Protein AF-A0A8E0VKS4-F1 (afdb_monomer_lite)

Structure (mmCIF, N/CA/C/O backbone):
data_AF-A0A8E0VKS4-F1
#
_entry.id   AF-A0A8E0VKS4-F1
#
loop_
_atom_site.group_PDB
_atom_site.id
_atom_site.type_symbol
_atom_site.label_atom_id
_atom_site.label_alt_id
_atom_site.label_comp_id
_atom_site.label_asym_id
_atom_site.label_entity_id
_atom_site.label_seq_id
_atom_site.pdbx_PDB_ins_code
_atom_site.Cartn_x
_atom_site.Cartn_y
_atom_site.Cartn_z
_atom_site.occupancy
_atom_site.B_iso_or_equiv
_atom_site.auth_seq_id
_atom_site.auth_comp_id
_atom_site.auth_asym_id
_atom_site.auth_atom_id
_atom_site.pdbx_PDB_model_num
ATOM 1 N N . MET A 1 1 ? -72.617 -24.490 123.969 1.00 53.78 1 MET A N 1
ATOM 2 C CA . MET A 1 1 ? -72.811 -25.249 122.711 1.00 53.78 1 MET A CA 1
ATOM 3 C C . MET A 1 1 ? -72.927 -24.354 121.471 1.00 53.78 1 MET A C 1
ATOM 5 O O . MET A 1 1 ? -72.188 -24.588 120.530 1.00 53.78 1 MET A O 1
ATOM 9 N N . ARG A 1 2 ? -73.746 -23.284 121.463 1.00 52.56 2 ARG A N 1
ATOM 10 C CA . ARG A 1 2 ? -73.846 -22.351 120.309 1.00 52.56 2 ARG A CA 1
ATOM 11 C C . ARG A 1 2 ? -72.562 -21.565 119.972 1.00 52.56 2 ARG A C 1
ATOM 13 O O . ARG A 1 2 ? -72.344 -21.257 118.811 1.00 52.56 2 ARG A O 1
ATOM 20 N N . ILE A 1 3 ? -71.705 -21.282 120.957 1.00 55.88 3 ILE A N 1
ATOM 21 C CA . ILE A 1 3 ? -70.428 -20.564 120.753 1.00 55.88 3 ILE A CA 1
ATOM 22 C C . ILE A 1 3 ? -69.360 -21.465 120.095 1.00 55.88 3 ILE A C 1
ATOM 24 O O . ILE A 1 3 ? -68.564 -20.978 119.305 1.00 55.88 3 ILE A O 1
ATOM 28 N N . ALA A 1 4 ? -69.383 -22.781 120.352 1.00 56.66 4 ALA A N 1
ATOM 29 C CA . ALA A 1 4 ? -68.430 -23.744 119.783 1.00 56.66 4 ALA A CA 1
ATOM 30 C C . ALA A 1 4 ? -68.729 -24.058 118.304 1.00 56.66 4 ALA A C 1
ATOM 32 O O . ALA A 1 4 ? -67.834 -23.984 117.473 1.00 56.66 4 ALA A O 1
ATOM 33 N N . LEU A 1 5 ? -70.011 -24.246 117.961 1.00 57.53 5 LEU A N 1
ATOM 34 C CA . LEU A 1 5 ? -70.472 -24.421 116.572 1.00 57.53 5 LEU A CA 1
ATOM 35 C C . LEU A 1 5 ? -70.154 -23.208 115.677 1.00 57.53 5 LEU A C 1
ATOM 37 O O . LEU A 1 5 ? -69.919 -23.354 114.483 1.00 57.53 5 LEU A O 1
ATOM 41 N N . SER A 1 6 ? -70.125 -22.003 116.258 1.00 66.38 6 SER A N 1
ATOM 42 C CA . SER A 1 6 ? -69.700 -20.781 115.566 1.00 66.38 6 SER A CA 1
ATOM 43 C C . SER A 1 6 ? -68.178 -20.681 115.397 1.00 66.38 6 SER A C 1
ATOM 45 O O . SER A 1 6 ? -67.739 -19.895 114.562 1.00 66.38 6 SER A O 1
ATOM 47 N N . SER A 1 7 ? -67.384 -21.416 116.183 1.00 70.88 7 SER A N 1
ATOM 48 C CA . SER A 1 7 ? -65.917 -21.454 116.081 1.00 70.88 7 SER A CA 1
ATOM 49 C C . SER A 1 7 ? -65.478 -22.420 114.986 1.00 70.88 7 SER A C 1
ATOM 51 O O . SER A 1 7 ? -64.743 -22.021 114.091 1.00 70.88 7 SER A O 1
ATOM 53 N N . GLU A 1 8 ? -66.019 -23.642 114.984 1.00 76.94 8 GLU A N 1
ATOM 54 C CA . GLU A 1 8 ? -65.711 -24.671 113.976 1.00 76.94 8 GLU A CA 1
ATOM 55 C C . GLU A 1 8 ? -66.138 -24.247 112.566 1.00 76.94 8 GLU A C 1
ATOM 57 O O . GLU A 1 8 ? -65.387 -24.407 111.608 1.00 76.94 8 GLU A O 1
ATOM 62 N N . ALA A 1 9 ? -67.313 -23.624 112.421 1.00 80.19 9 ALA A N 1
ATOM 63 C CA . ALA A 1 9 ? -67.746 -23.074 111.136 1.00 80.19 9 ALA A CA 1
ATOM 64 C C . ALA A 1 9 ? -66.839 -21.931 110.643 1.00 80.19 9 ALA A C 1
ATOM 66 O O . ALA A 1 9 ? -66.714 -21.724 109.438 1.00 80.19 9 ALA A O 1
ATOM 67 N N . ARG A 1 10 ? -66.208 -21.190 111.562 1.00 82.81 10 ARG A N 1
ATOM 68 C CA . ARG A 1 10 ? -65.281 -20.097 111.245 1.00 82.81 10 ARG A CA 1
ATOM 69 C C . ARG A 1 10 ? -63.904 -20.631 110.849 1.00 82.81 10 ARG A C 1
ATOM 71 O O . ARG A 1 10 ? -63.341 -20.151 109.877 1.00 82.81 10 ARG A O 1
ATOM 78 N N . GLU A 1 11 ? -63.418 -21.661 111.536 1.00 83.50 11 GLU A N 1
ATOM 79 C CA . GLU A 1 11 ? -62.170 -22.366 111.213 1.00 83.50 11 GLU A CA 1
ATOM 80 C C . GLU A 1 11 ? -62.232 -23.055 109.844 1.00 83.50 11 GLU A C 1
ATOM 82 O O . GLU A 1 11 ? -61.322 -22.893 109.035 1.00 83.50 11 GLU A O 1
ATOM 87 N N . HIS A 1 12 ? -63.340 -23.734 109.526 1.00 84.62 12 HIS A N 1
ATOM 88 C CA . HIS A 1 12 ? -63.541 -24.341 108.204 1.00 84.62 12 HIS A CA 1
ATOM 89 C C . HIS A 1 12 ? -63.549 -23.308 107.066 1.00 84.62 12 HIS A C 1
ATOM 91 O O . HIS A 1 12 ? -63.105 -23.587 105.950 1.00 84.62 12 HIS A O 1
ATOM 97 N N . LEU A 1 13 ? -64.085 -22.115 107.335 1.00 87.94 13 LEU A N 1
ATOM 98 C CA . LEU A 1 13 ? -64.150 -21.018 106.371 1.00 87.94 13 LEU A CA 1
ATOM 99 C C . LEU A 1 13 ? -62.768 -20.371 106.185 1.00 87.94 13 LEU A C 1
ATOM 101 O O . LEU A 1 13 ? -62.388 -20.090 105.050 1.00 87.94 13 LEU A O 1
ATOM 105 N N . ASP A 1 14 ? -61.989 -20.236 107.261 1.00 88.69 14 ASP A N 1
ATOM 106 C CA . ASP A 1 14 ? -60.586 -19.805 107.218 1.00 88.69 14 ASP A CA 1
ATOM 107 C C . ASP A 1 14 ? -59.696 -20.803 106.460 1.00 88.69 14 ASP A C 1
ATOM 109 O O . ASP A 1 14 ? -58.884 -20.391 105.631 1.00 88.69 14 ASP A O 1
ATOM 113 N N . GLU A 1 15 ? -59.855 -22.114 106.672 1.00 88.56 15 GLU A N 1
ATOM 114 C CA . GLU A 1 15 ? -59.122 -23.135 105.910 1.00 88.56 15 GLU A CA 1
ATOM 115 C C . GLU A 1 15 ? -59.460 -23.097 104.420 1.00 88.56 15 GLU A C 1
ATOM 117 O O . GLU A 1 15 ? -58.560 -23.169 103.578 1.00 88.56 15 GLU A O 1
ATOM 122 N N . LYS A 1 16 ? -60.743 -22.927 104.080 1.00 92.31 16 LYS A N 1
ATOM 123 C CA . LYS A 1 16 ? -61.177 -22.805 102.687 1.00 92.31 16 LYS A CA 1
ATOM 124 C C . LYS A 1 16 ? -60.601 -21.552 102.028 1.00 92.31 16 LYS A C 1
ATOM 126 O O . LYS A 1 16 ? -60.006 -21.656 100.961 1.00 92.31 16 LYS A O 1
ATOM 131 N N . LEU A 1 17 ? -60.690 -20.394 102.687 1.00 92.31 17 LEU A N 1
ATOM 132 C CA . LEU A 1 17 ? -60.086 -19.147 102.202 1.00 92.31 17 LEU A CA 1
ATOM 133 C C . LEU A 1 17 ? -58.566 -19.264 102.050 1.00 92.31 17 LEU A C 1
ATOM 135 O O . LEU A 1 17 ? -57.996 -18.718 101.107 1.00 92.31 17 LEU A O 1
ATOM 139 N N . LYS A 1 18 ? -57.895 -19.993 102.946 1.00 94.12 18 LYS A N 1
ATOM 140 C CA . LYS A 1 18 ? -56.453 -20.242 102.870 1.00 94.12 18 LYS A CA 1
ATOM 141 C C . LYS A 1 18 ? -56.094 -21.147 101.691 1.00 94.12 18 LYS A C 1
ATOM 143 O O . LYS A 1 18 ? -55.128 -20.851 100.993 1.00 94.12 18 LYS A O 1
ATOM 148 N N . SER A 1 19 ? -56.874 -22.199 101.444 1.00 93.44 19 SER A N 1
ATOM 149 C CA . SER A 1 19 ? -56.724 -23.070 100.272 1.00 93.44 19 SER A CA 1
ATOM 150 C C . SER A 1 19 ? -56.969 -22.304 98.970 1.00 93.44 19 SER A C 1
ATOM 152 O O . SER A 1 19 ? -56.154 -22.388 98.055 1.00 93.44 19 SER A O 1
ATOM 154 N N . ASP A 1 20 ? -58.039 -21.509 98.899 1.00 94.06 20 ASP A N 1
ATOM 155 C CA . ASP A 1 20 ? -58.363 -20.683 97.730 1.00 94.06 20 ASP A CA 1
ATOM 156 C C . ASP A 1 20 ? -57.271 -19.625 97.495 1.00 94.06 20 ASP A C 1
ATOM 158 O O . ASP A 1 20 ? -56.797 -19.443 96.374 1.00 94.06 20 ASP A O 1
ATOM 162 N N . SER A 1 21 ? -56.780 -18.986 98.564 1.00 93.94 21 SER A N 1
ATOM 163 C CA . SER A 1 21 ? -55.649 -18.056 98.496 1.00 93.94 21 SER A CA 1
ATOM 164 C C . SER A 1 21 ? -54.380 -18.740 97.984 1.00 93.94 21 SER A C 1
ATOM 166 O O . SER A 1 21 ? -53.679 -18.156 97.163 1.00 93.94 21 SER A O 1
ATOM 168 N N . GLN A 1 22 ? -54.069 -19.957 98.438 1.00 95.00 22 GLN A N 1
ATOM 169 C CA . GLN A 1 22 ? -52.910 -20.720 97.962 1.00 95.00 22 GLN A CA 1
ATOM 170 C C . GLN A 1 22 ? -53.062 -21.133 96.497 1.00 95.00 22 GLN A C 1
ATOM 172 O O . GLN A 1 22 ? -52.104 -21.016 95.733 1.00 95.00 22 GLN A O 1
ATOM 177 N N . PHE A 1 23 ? -54.256 -21.566 96.093 1.00 96.31 23 PHE A N 1
ATOM 178 C CA . PHE A 1 23 ? -54.560 -21.925 94.713 1.00 96.31 23 PHE A CA 1
ATOM 179 C C . PHE A 1 23 ? -54.396 -20.724 93.777 1.00 96.31 23 PHE A C 1
ATOM 181 O O . PHE A 1 23 ? -53.653 -20.807 92.801 1.00 96.31 23 PHE A O 1
ATOM 188 N N . HIS A 1 24 ? -54.997 -19.576 94.105 1.00 95.12 24 HIS A N 1
ATOM 189 C CA . HIS A 1 24 ? -54.833 -18.349 93.322 1.00 95.12 24 HIS A CA 1
ATOM 190 C C . HIS A 1 24 ? -53.379 -17.870 93.289 1.00 95.12 24 HIS A C 1
ATOM 192 O O . HIS A 1 24 ? -52.909 -17.387 92.260 1.00 95.12 24 HIS A O 1
ATOM 198 N N . GLN A 1 25 ? -52.637 -18.037 94.385 1.00 96.44 25 GLN A N 1
ATOM 199 C CA . GLN A 1 25 ? -51.222 -17.683 94.441 1.00 96.44 25 GLN A CA 1
ATOM 200 C C . GLN A 1 25 ? -50.372 -18.592 93.540 1.00 96.44 25 GLN A C 1
ATOM 202 O O . GLN A 1 25 ? -49.517 -18.089 92.813 1.00 96.44 25 GLN A O 1
ATOM 207 N N . GLN A 1 26 ? -50.635 -19.902 93.516 1.00 96.31 26 GLN A N 1
ATOM 208 C CA . GLN A 1 26 ? -49.995 -20.841 92.585 1.00 96.31 26 GLN A CA 1
ATOM 209 C C . GLN A 1 26 ? -50.378 -20.560 91.130 1.00 96.31 26 GLN A C 1
ATOM 211 O O . GLN A 1 26 ? -49.505 -20.560 90.265 1.00 96.31 26 GLN A O 1
ATOM 216 N N . GLN A 1 27 ? -51.651 -20.265 90.863 1.00 96.88 27 GLN A N 1
ATOM 217 C CA . GLN A 1 27 ? -52.137 -19.912 89.531 1.00 96.88 27 GLN A CA 1
ATOM 218 C C . GLN A 1 27 ? -51.441 -18.650 89.002 1.00 96.88 27 GLN A C 1
ATOM 220 O O . GLN A 1 27 ? -50.937 -18.650 87.883 1.00 96.88 27 GLN A O 1
ATOM 225 N N . LEU A 1 28 ? -51.322 -17.610 89.835 1.00 97.19 28 LEU A N 1
ATOM 226 C CA . LEU A 1 28 ? -50.608 -16.379 89.495 1.00 97.19 28 LEU A CA 1
ATOM 227 C C . LEU A 1 28 ? -49.119 -16.637 89.214 1.00 97.19 28 LEU A C 1
ATOM 229 O O . LEU A 1 28 ? -48.538 -16.013 88.329 1.00 97.19 28 LEU A O 1
ATOM 233 N N . ILE A 1 29 ? -48.480 -17.538 89.969 1.00 96.88 29 ILE A N 1
ATOM 234 C CA . ILE A 1 29 ? -47.082 -17.930 89.737 1.00 96.88 29 ILE A CA 1
ATOM 235 C C . ILE A 1 29 ? -46.946 -18.662 88.396 1.00 96.88 29 ILE A C 1
ATOM 237 O O . ILE A 1 29 ? -46.055 -18.321 87.620 1.00 96.88 29 ILE A O 1
ATOM 241 N N . ALA A 1 30 ? -47.831 -19.619 88.106 1.00 96.62 30 ALA A N 1
ATOM 242 C CA . ALA A 1 30 ? -47.818 -20.373 86.855 1.00 96.62 30 ALA A CA 1
ATOM 243 C C . ALA A 1 30 ? -48.017 -19.457 85.638 1.00 96.62 30 ALA A C 1
ATOM 245 O O . ALA A 1 30 ? -47.218 -19.503 84.706 1.00 96.62 30 ALA A O 1
ATOM 246 N N . GLU A 1 31 ? -49.004 -18.559 85.686 1.00 97.00 31 GLU A N 1
ATOM 247 C CA . GLU A 1 31 ? -49.272 -17.593 84.614 1.00 97.00 31 GLU A CA 1
ATOM 248 C C . GLU A 1 31 ? -48.091 -16.628 84.410 1.00 97.00 31 GLU A C 1
ATOM 250 O O . GLU A 1 31 ? -47.681 -16.356 83.281 1.00 97.00 31 GLU A O 1
ATOM 255 N N . ARG A 1 32 ? -47.468 -16.148 85.499 1.00 96.81 32 ARG A N 1
ATOM 256 C CA . ARG A 1 32 ? -46.250 -15.320 85.418 1.00 96.81 32 ARG A CA 1
ATOM 257 C C . ARG A 1 32 ? -45.090 -16.068 84.768 1.00 96.81 32 ARG A C 1
ATOM 259 O O . ARG A 1 32 ? -44.351 -15.464 83.991 1.00 96.81 32 ARG A O 1
ATOM 266 N N . GLN A 1 33 ? -44.920 -17.348 85.088 1.00 97.19 33 GLN A N 1
ATOM 267 C CA . GLN A 1 33 ? -43.862 -18.178 84.522 1.00 97.19 33 GLN A CA 1
ATOM 268 C C . GLN A 1 33 ? -44.108 -18.469 83.038 1.00 97.19 33 GLN A C 1
ATOM 270 O O . GLN A 1 33 ? -43.184 -18.370 82.235 1.00 97.19 33 GLN A O 1
ATOM 275 N N . GLU A 1 34 ? -45.350 -18.763 82.656 1.00 96.94 34 GLU A N 1
ATOM 276 C CA . GLU A 1 34 ? -45.739 -18.952 81.260 1.00 96.94 34 GLU A CA 1
ATOM 277 C C . GLU A 1 34 ? -45.531 -17.673 80.444 1.00 96.94 34 GLU A C 1
ATOM 279 O O . GLU A 1 34 ? -44.891 -17.715 79.393 1.00 96.94 34 GLU A O 1
ATOM 284 N N . ARG A 1 35 ? -45.949 -16.514 80.974 1.00 97.81 35 ARG A N 1
ATOM 285 C CA . ARG A 1 35 ? -45.693 -15.210 80.352 1.00 97.81 35 ARG A CA 1
ATOM 286 C C . ARG A 1 35 ? -44.200 -14.958 80.163 1.00 97.81 35 ARG A C 1
ATOM 288 O O . ARG A 1 35 ? -43.789 -14.543 79.084 1.00 97.81 35 ARG A O 1
ATOM 295 N N . HIS A 1 36 ? -43.388 -15.246 81.179 1.00 97.69 36 HIS A N 1
ATOM 296 C CA . HIS A 1 36 ? -41.938 -15.092 81.087 1.00 97.69 36 HIS A CA 1
ATOM 297 C C . HIS A 1 36 ? -41.321 -16.012 80.017 1.00 97.69 36 HIS A C 1
ATOM 299 O O . HIS A 1 36 ? -40.478 -15.577 79.234 1.00 97.69 36 HIS A O 1
ATOM 305 N N . ASN A 1 37 ? -41.767 -17.268 79.925 1.00 97.31 37 ASN A N 1
ATOM 306 C CA . ASN A 1 37 ? -41.315 -18.200 78.889 1.00 97.31 37 ASN A CA 1
ATOM 307 C C . ASN A 1 37 ? -41.702 -17.725 77.479 1.00 97.31 37 ASN A C 1
ATOM 309 O O . ASN A 1 37 ? -40.903 -17.839 76.543 1.00 97.31 37 ASN A O 1
ATOM 313 N N . LEU A 1 38 ? -42.910 -17.175 77.330 1.00 97.62 38 LEU A N 1
ATOM 314 C CA . LEU A 1 38 ? -43.392 -16.622 76.067 1.00 97.62 38 LEU A CA 1
ATOM 315 C C . LEU A 1 38 ? -42.579 -15.385 75.658 1.00 97.62 38 LEU A C 1
ATOM 317 O O . LEU A 1 38 ? -42.111 -15.314 74.524 1.00 97.62 38 LEU A O 1
ATOM 321 N N . GLU A 1 39 ? -42.342 -14.454 76.588 1.00 97.88 39 GLU A N 1
ATOM 322 C CA . GLU A 1 39 ? -41.495 -13.269 76.384 1.00 97.88 39 GLU A CA 1
ATOM 323 C C . GLU A 1 39 ? -40.080 -13.665 75.938 1.00 97.88 39 GLU A C 1
ATOM 325 O O . GLU A 1 39 ? -39.576 -13.130 74.951 1.00 97.88 39 GLU A O 1
ATOM 330 N N . ASN A 1 40 ? -39.465 -14.657 76.591 1.00 97.94 40 ASN A N 1
ATOM 331 C CA . ASN A 1 40 ? -38.141 -15.162 76.211 1.00 97.94 40 ASN A CA 1
ATOM 332 C C . ASN A 1 40 ? -38.131 -15.779 74.800 1.00 97.94 40 ASN A C 1
ATOM 334 O O . ASN A 1 40 ? -37.169 -15.604 74.049 1.00 97.94 40 ASN A O 1
ATOM 338 N N . THR A 1 41 ? -39.198 -16.491 74.427 1.00 97.94 41 THR A N 1
ATOM 339 C CA . THR A 1 41 ? -39.328 -17.103 73.096 1.00 97.94 41 THR A CA 1
ATOM 340 C C . THR A 1 41 ? -39.460 -16.032 72.016 1.00 97.94 41 THR A C 1
ATOM 342 O O . THR A 1 41 ? -38.698 -16.047 71.049 1.00 97.94 41 THR A O 1
ATOM 345 N N . LEU A 1 42 ? -40.352 -15.058 72.220 1.00 97.81 42 LEU A N 1
ATOM 346 C CA . LEU A 1 42 ? -40.549 -13.933 71.304 1.00 97.81 42 LEU A CA 1
ATOM 347 C C . LEU A 1 42 ? -39.285 -13.076 71.176 1.00 97.81 42 LEU A C 1
ATOM 349 O O . LEU A 1 42 ? -38.943 -12.647 70.077 1.00 97.81 42 LEU A O 1
ATOM 353 N N . GLN A 1 43 ? -38.555 -12.861 72.273 1.00 97.81 43 GLN A N 1
ATOM 354 C CA . GLN A 1 43 ? -37.289 -12.132 72.249 1.00 97.81 43 GLN A CA 1
ATOM 355 C C . GLN A 1 43 ? -36.243 -12.850 71.383 1.00 97.81 43 GLN A C 1
ATOM 357 O O . GLN A 1 43 ? -35.577 -12.214 70.566 1.00 97.81 43 GLN A O 1
ATOM 362 N N . ARG A 1 44 ? -36.142 -14.182 71.492 1.00 97.88 44 ARG A N 1
ATOM 363 C CA . ARG A 1 44 ? -35.240 -14.979 70.649 1.00 97.88 44 ARG A CA 1
ATOM 364 C C . ARG A 1 44 ? -35.623 -14.903 69.169 1.00 97.88 44 ARG A C 1
ATOM 366 O O . ARG A 1 44 ? -34.745 -14.741 68.326 1.00 97.88 44 ARG A O 1
ATOM 373 N N . GLU A 1 45 ? -36.913 -14.996 68.853 1.00 98.00 45 GLU A N 1
ATOM 374 C CA . GLU A 1 45 ? -37.409 -14.866 67.477 1.00 98.00 45 GLU A CA 1
ATOM 375 C C . GLU A 1 45 ? -37.153 -13.468 66.900 1.00 98.00 45 GLU A C 1
ATOM 377 O O . GLU A 1 45 ? -36.761 -13.339 65.739 1.00 98.00 45 GLU A O 1
ATOM 382 N N . LEU A 1 46 ? -37.307 -12.420 67.715 1.00 97.94 46 LEU A N 1
ATOM 383 C CA . LEU A 1 46 ? -36.997 -11.042 67.340 1.00 97.94 46 LEU A CA 1
ATOM 384 C C . LEU A 1 46 ? -35.511 -10.879 66.996 1.00 97.94 46 LEU A C 1
ATOM 386 O O . LEU A 1 46 ? -35.173 -10.271 65.978 1.00 97.94 46 LEU A O 1
ATOM 390 N N . ASP A 1 47 ? -34.620 -11.423 67.824 1.00 97.75 47 ASP A N 1
ATOM 391 C CA . ASP A 1 47 ? -33.175 -11.329 67.610 1.00 97.75 47 ASP A CA 1
ATOM 392 C C . ASP A 1 47 ? -32.721 -12.171 66.403 1.00 97.75 47 ASP A C 1
ATOM 394 O O . ASP A 1 47 ? -31.872 -11.737 65.613 1.00 97.75 47 ASP A O 1
ATOM 398 N N . GLU A 1 48 ? -33.354 -13.321 66.163 1.00 98.25 48 GLU A N 1
ATOM 399 C CA . GLU A 1 48 ? -33.141 -14.111 64.950 1.00 98.25 48 GLU A CA 1
ATOM 400 C C . GLU A 1 48 ? -33.631 -13.372 63.692 1.00 98.25 48 GLU A C 1
ATOM 402 O O . GLU A 1 48 ? -32.907 -13.294 62.694 1.00 98.25 48 GLU A O 1
ATOM 407 N N . ALA A 1 49 ? -34.815 -12.756 63.738 1.00 97.75 49 ALA A N 1
ATOM 408 C CA . ALA A 1 49 ? -35.345 -11.948 62.641 1.00 97.75 49 ALA A CA 1
ATOM 409 C C . ALA A 1 49 ? -34.449 -10.736 62.335 1.00 97.75 49 ALA A C 1
ATOM 411 O O . ALA A 1 49 ? -34.163 -10.458 61.169 1.00 97.75 49 ALA A O 1
ATOM 412 N N . ARG A 1 50 ? -33.935 -10.053 63.367 1.00 98.00 50 ARG A N 1
ATOM 413 C CA . ARG A 1 50 ? -32.955 -8.962 63.224 1.00 98.00 50 ARG A CA 1
ATOM 414 C C . ARG A 1 50 ? -31.668 -9.433 62.553 1.00 98.00 50 ARG A C 1
ATOM 416 O O . ARG A 1 50 ? -31.175 -8.765 61.647 1.00 98.00 50 ARG A O 1
ATOM 423 N N . THR A 1 51 ? -31.153 -10.595 62.952 1.00 98.06 51 THR A N 1
ATOM 424 C CA . THR A 1 51 ? -29.942 -11.178 62.357 1.00 98.06 51 THR A CA 1
ATOM 425 C C . THR A 1 51 ? -30.160 -11.532 60.884 1.00 98.06 51 THR A C 1
ATOM 427 O O . THR A 1 51 ? -29.318 -11.229 60.036 1.00 98.06 51 THR A O 1
ATOM 430 N N . ARG A 1 52 ? -31.323 -12.106 60.545 1.00 98.06 52 ARG A N 1
ATOM 431 C CA . ARG A 1 52 ? -31.705 -12.391 59.152 1.00 98.06 52 ARG A CA 1
ATOM 432 C C . ARG A 1 52 ? -31.827 -11.112 58.319 1.00 98.06 52 ARG A C 1
ATOM 434 O O . ARG A 1 52 ? -31.309 -11.076 57.207 1.00 98.06 52 ARG A O 1
ATOM 441 N N . LEU A 1 53 ? -32.431 -10.048 58.853 1.00 97.94 53 LEU A N 1
ATOM 442 C CA . LEU A 1 53 ? -32.509 -8.742 58.180 1.00 97.94 53 LEU A CA 1
ATOM 443 C C . LEU A 1 53 ? -31.121 -8.135 57.930 1.00 97.94 53 LEU A C 1
ATOM 445 O O . LEU A 1 53 ? -30.847 -7.641 56.836 1.00 97.94 53 LEU A O 1
ATOM 449 N N . ALA A 1 54 ? -30.215 -8.213 58.907 1.00 97.69 54 ALA A N 1
ATOM 450 C CA . ALA A 1 54 ? -28.835 -7.761 58.732 1.00 97.69 54 ALA A CA 1
ATOM 451 C C . ALA A 1 54 ? -28.105 -8.553 57.629 1.00 97.69 54 ALA A C 1
ATOM 453 O O . ALA A 1 54 ? -27.390 -7.973 56.816 1.00 97.69 54 ALA A O 1
ATOM 454 N N . SER A 1 55 ? -28.329 -9.869 57.549 1.00 98.12 55 SER A N 1
ATOM 455 C CA . SER A 1 55 ? -27.773 -10.701 56.476 1.00 98.12 55 SER A CA 1
ATOM 456 C C . SER A 1 55 ? -28.342 -10.337 55.100 1.00 98.12 55 SER A C 1
ATOM 458 O O . SER A 1 55 ? -27.570 -10.144 54.160 1.00 98.12 55 SER A O 1
ATOM 460 N N . LEU A 1 56 ? -29.665 -10.178 54.982 1.00 97.88 56 LEU A N 1
ATOM 461 C CA . LEU A 1 56 ? -30.321 -9.813 53.721 1.00 97.88 56 LEU A CA 1
ATOM 462 C C . LEU A 1 56 ? -29.857 -8.447 53.210 1.00 97.88 56 LEU A C 1
ATOM 464 O O . LEU A 1 56 ? -29.492 -8.327 52.046 1.00 97.88 56 LEU A O 1
ATOM 468 N N . THR A 1 57 ? -29.774 -7.443 54.085 1.00 97.94 57 THR A N 1
ATOM 469 C CA . THR A 1 57 ? -29.258 -6.114 53.707 1.00 97.94 57 THR A CA 1
ATOM 470 C C . THR A 1 57 ? -27.783 -6.153 53.289 1.00 97.94 57 THR A C 1
ATOM 472 O O . THR A 1 57 ? -27.364 -5.392 52.415 1.00 97.94 57 THR A O 1
ATOM 475 N N . GLY A 1 58 ? -26.981 -7.053 53.869 1.00 98.12 58 GLY A N 1
ATOM 476 C CA . GLY A 1 58 ? -25.614 -7.322 53.417 1.00 98.12 58 GLY A CA 1
ATOM 477 C C . GLY A 1 58 ? -25.568 -7.909 52.002 1.00 98.12 58 GLY A C 1
ATOM 478 O O . GLY A 1 58 ? -24.810 -7.425 51.161 1.00 98.12 58 GLY A O 1
ATOM 479 N N . LEU A 1 59 ? -26.420 -8.898 51.721 1.00 97.69 59 LEU A N 1
ATOM 480 C CA . LEU A 1 59 ? -26.538 -9.519 50.398 1.00 97.69 59 LEU A CA 1
ATOM 481 C C . LEU A 1 59 ? -27.059 -8.540 49.338 1.00 97.69 59 LEU A C 1
ATOM 483 O O . LEU A 1 59 ? -26.561 -8.543 48.216 1.00 97.69 59 LEU A O 1
ATOM 487 N N . GLU A 1 60 ? -28.010 -7.670 49.683 1.00 98.00 60 GLU A N 1
ATOM 488 C CA . GLU A 1 60 ? -28.505 -6.617 48.786 1.00 98.00 60 GLU A CA 1
ATOM 489 C C . GLU A 1 60 ? -27.388 -5.652 48.383 1.00 98.00 60 GLU A C 1
ATOM 491 O O . GLU A 1 60 ? -27.197 -5.400 47.194 1.00 98.00 60 GLU A O 1
ATOM 496 N N . LYS A 1 61 ? -26.579 -5.188 49.344 1.00 97.81 61 LYS A N 1
ATOM 497 C CA . LYS A 1 61 ? -25.410 -4.345 49.047 1.00 97.81 61 LYS A CA 1
ATOM 498 C C . LYS A 1 61 ? -24.393 -5.061 48.163 1.00 97.81 61 LYS A C 1
ATOM 500 O O . LYS A 1 61 ? -23.837 -4.447 47.253 1.00 97.81 61 LYS A O 1
ATOM 505 N N . GLN A 1 62 ? -24.149 -6.347 48.417 1.00 97.94 62 GLN A N 1
ATOM 506 C CA . GLN A 1 62 ? -23.240 -7.141 47.596 1.00 97.94 62 GLN A CA 1
ATOM 507 C C . GLN A 1 62 ? -23.764 -7.249 46.158 1.00 97.94 62 GLN A C 1
ATOM 509 O O . GLN A 1 62 ? -23.032 -6.919 45.225 1.00 97.94 62 GLN A O 1
ATOM 514 N N . ARG A 1 63 ? -25.043 -7.599 45.978 1.00 98.06 63 ARG A N 1
ATOM 515 C CA . ARG A 1 63 ? -25.712 -7.625 44.670 1.00 98.06 63 ARG A CA 1
ATOM 516 C C . ARG A 1 63 ? -25.598 -6.277 43.958 1.00 98.06 63 ARG A C 1
ATOM 518 O O . ARG A 1 63 ? -25.264 -6.238 42.778 1.00 98.06 63 ARG A O 1
ATOM 525 N N . ASP A 1 64 ? -25.842 -5.171 44.651 1.00 97.81 64 ASP A N 1
ATOM 526 C CA . ASP A 1 64 ? -25.783 -3.838 44.044 1.00 97.81 64 ASP A CA 1
ATOM 527 C C . ASP A 1 64 ? -24.364 -3.494 43.572 1.00 97.81 64 ASP A C 1
ATOM 529 O O . ASP A 1 64 ? -24.178 -3.014 42.454 1.00 97.81 64 ASP A O 1
ATOM 533 N N . SER A 1 65 ? -23.340 -3.830 44.359 1.00 97.88 65 SER A N 1
ATOM 534 C CA . SER A 1 65 ? -21.947 -3.653 43.933 1.00 97.88 65 SER A CA 1
ATOM 535 C C . SER A 1 65 ? -21.551 -4.559 42.760 1.00 97.88 65 SER A C 1
ATOM 537 O O . SER A 1 65 ? -20.847 -4.111 41.855 1.00 97.88 65 SER A O 1
ATOM 539 N N . GLU A 1 66 ? -22.037 -5.802 42.726 1.00 97.81 66 GLU A N 1
ATOM 540 C CA . GLU A 1 66 ? -21.796 -6.731 41.620 1.00 97.81 66 GLU A CA 1
ATOM 541 C C . GLU A 1 66 ? -22.490 -6.263 40.336 1.00 97.81 66 GLU A C 1
ATOM 543 O O . GLU A 1 66 ? -21.878 -6.268 39.269 1.00 97.81 66 GLU A O 1
ATOM 548 N N . THR A 1 67 ? -23.737 -5.791 40.423 1.00 97.69 67 THR A N 1
ATOM 549 C CA . THR A 1 67 ? -24.454 -5.240 39.261 1.00 97.69 67 THR A CA 1
ATOM 550 C C . THR A 1 67 ? -23.757 -4.000 38.707 1.00 97.69 67 THR A C 1
ATOM 552 O O . THR A 1 67 ? -23.582 -3.909 37.495 1.00 97.69 67 THR A O 1
ATOM 555 N N . ALA A 1 68 ? -23.269 -3.099 39.567 1.00 98.00 68 ALA A N 1
ATOM 556 C CA . ALA A 1 68 ? -22.482 -1.940 39.146 1.00 98.00 68 ALA A CA 1
ATOM 557 C C . ALA A 1 68 ? -21.127 -2.331 38.525 1.00 98.00 68 ALA A C 1
ATOM 559 O O . ALA A 1 68 ? -20.678 -1.718 37.556 1.00 98.00 68 ALA A O 1
ATOM 560 N N . ALA A 1 69 ? -20.463 -3.364 39.054 1.00 97.94 69 ALA A N 1
ATOM 561 C CA . ALA A 1 69 ? -19.233 -3.888 38.465 1.00 97.94 69 ALA A CA 1
ATOM 562 C C . ALA A 1 69 ? -19.494 -4.529 37.093 1.00 97.94 69 ALA A C 1
ATOM 564 O O . ALA A 1 69 ? -18.712 -4.341 36.159 1.00 97.94 69 ALA A O 1
ATOM 565 N N . ARG A 1 70 ? -20.610 -5.251 36.955 1.00 97.69 70 ARG A N 1
ATOM 566 C CA . ARG A 1 70 ? -21.013 -5.904 35.712 1.00 97.69 70 ARG A CA 1
ATOM 567 C C . ARG A 1 70 ? -21.355 -4.900 34.616 1.00 97.69 70 ARG A C 1
ATOM 569 O O . ARG A 1 70 ? -20.864 -5.065 33.506 1.00 97.69 70 ARG A O 1
ATOM 576 N N . THR A 1 71 ? -22.131 -3.857 34.911 1.00 97.88 71 THR A N 1
ATOM 577 C CA . THR A 1 71 ? -22.452 -2.817 33.917 1.00 97.88 71 THR A CA 1
ATOM 578 C C . THR A 1 71 ? -21.193 -2.104 33.436 1.00 97.88 71 THR A C 1
ATOM 580 O O . THR A 1 71 ? -21.000 -1.946 32.234 1.00 97.88 71 THR A O 1
ATOM 583 N N . LYS A 1 72 ? -20.272 -1.778 34.352 1.00 98.00 72 LYS A N 1
ATOM 584 C CA . LYS A 1 72 ? -18.971 -1.206 33.990 1.00 98.00 72 LYS A CA 1
ATOM 585 C C . LYS A 1 72 ? -18.162 -2.136 33.078 1.00 98.00 72 LYS A C 1
ATOM 587 O O . LYS A 1 72 ? -17.614 -1.685 32.078 1.00 98.00 72 LYS A O 1
ATOM 592 N N . ALA A 1 73 ? -18.102 -3.430 33.397 1.00 97.75 73 ALA A N 1
ATOM 593 C CA . ALA A 1 73 ? -17.407 -4.406 32.562 1.00 97.75 73 ALA A CA 1
ATOM 594 C C . ALA A 1 73 ? -18.058 -4.554 31.173 1.00 97.75 73 ALA A C 1
ATOM 596 O O . ALA A 1 73 ? -17.353 -4.683 30.174 1.00 97.75 73 ALA A O 1
ATOM 597 N N . GLU A 1 74 ? -19.390 -4.510 31.087 1.00 98.00 74 GLU A N 1
ATOM 598 C CA . GLU A 1 74 ? -20.125 -4.536 29.817 1.00 98.00 74 GLU A CA 1
ATOM 599 C C . GLU A 1 74 ? -19.821 -3.294 28.957 1.00 98.00 74 GLU A C 1
ATOM 601 O O . GLU A 1 74 ? -19.579 -3.427 27.751 1.00 98.00 74 GLU A O 1
ATOM 606 N N . ASP A 1 75 ? -19.735 -2.109 29.568 1.00 98.00 75 ASP A N 1
ATOM 607 C CA . ASP A 1 75 ? -19.332 -0.870 28.891 1.00 98.00 75 ASP A CA 1
ATOM 608 C C . ASP A 1 75 ? -17.876 -0.926 28.397 1.00 98.00 75 ASP A C 1
ATOM 610 O O . ASP A 1 75 ? -17.594 -0.573 27.246 1.00 98.00 75 ASP A O 1
ATOM 614 N N . ASP A 1 76 ? -16.955 -1.448 29.213 1.00 97.88 76 ASP A N 1
ATOM 615 C CA . ASP A 1 76 ? -15.548 -1.635 28.839 1.00 97.88 76 ASP A CA 1
ATOM 616 C C . ASP A 1 76 ? -15.398 -2.642 27.681 1.00 97.88 76 ASP A C 1
ATOM 618 O O . ASP A 1 76 ? -14.646 -2.410 26.723 1.00 97.88 76 ASP A O 1
ATOM 622 N N . VAL A 1 77 ? -16.156 -3.745 27.699 1.00 98.25 77 VAL A N 1
ATOM 623 C CA . VAL A 1 77 ? -16.204 -4.721 26.595 1.00 98.25 77 VAL A CA 1
ATOM 624 C C . VAL A 1 77 ? -16.748 -4.075 25.321 1.00 98.25 77 VAL A C 1
ATOM 626 O O . VAL A 1 77 ? -16.216 -4.293 24.230 1.00 98.25 77 VAL A O 1
ATOM 629 N N . LYS A 1 78 ? -17.779 -3.235 25.424 1.00 98.12 78 LYS A N 1
ATOM 630 C CA . LYS A 1 78 ? -18.327 -2.514 24.269 1.00 98.12 78 LYS A CA 1
ATOM 631 C C . LYS A 1 78 ? -17.313 -1.522 23.693 1.00 98.12 78 LYS A C 1
ATOM 633 O O . LYS A 1 78 ? -17.133 -1.475 22.474 1.00 98.12 78 LYS A O 1
ATOM 638 N N . ALA A 1 79 ? -16.613 -0.776 24.547 1.00 98.19 79 ALA A N 1
ATOM 639 C CA . ALA A 1 79 ? -15.586 0.178 24.137 1.00 98.19 79 ALA A CA 1
ATOM 640 C C . ALA A 1 79 ? -14.383 -0.513 23.474 1.00 98.19 79 ALA A C 1
ATOM 642 O O . ALA A 1 79 ? -13.902 -0.071 22.429 1.00 98.19 79 ALA A O 1
ATOM 643 N N . THR A 1 80 ? -13.908 -1.621 24.044 1.00 97.62 80 THR A N 1
ATOM 644 C CA . THR A 1 80 ? -12.806 -2.408 23.465 1.00 97.62 80 THR A CA 1
ATOM 645 C C . THR A 1 80 ? -13.205 -3.069 22.149 1.00 97.62 80 THR A C 1
ATOM 647 O O . THR A 1 80 ? -12.421 -3.042 21.202 1.00 97.62 80 THR A O 1
ATOM 650 N N . ARG A 1 81 ? -14.440 -3.570 22.026 1.00 98.38 81 ARG A N 1
ATOM 651 C CA . ARG A 1 81 ? -14.970 -4.108 20.763 1.00 98.38 81 ARG A CA 1
ATOM 652 C C . ARG A 1 81 ? -15.052 -3.047 19.665 1.00 98.38 81 ARG A C 1
ATOM 654 O O . ARG A 1 81 ? -14.730 -3.349 18.518 1.00 98.38 81 ARG A O 1
ATOM 661 N N . ALA A 1 82 ? -15.444 -1.817 20.001 1.00 98.25 82 ALA A N 1
ATOM 662 C CA . ALA A 1 82 ? -15.454 -0.706 19.050 1.00 98.25 82 ALA A CA 1
ATOM 663 C C . ALA A 1 82 ? -14.034 -0.367 18.560 1.00 98.25 82 ALA A C 1
ATOM 665 O O . ALA A 1 82 ? -13.810 -0.269 17.356 1.00 98.25 82 ALA A O 1
ATOM 666 N N . LYS A 1 83 ? -13.059 -0.287 19.478 1.00 98.06 83 LYS A N 1
ATOM 667 C CA . LYS A 1 83 ? -11.641 -0.084 19.128 1.00 98.06 83 LYS A CA 1
ATOM 668 C C . LYS A 1 83 ? -11.092 -1.217 18.260 1.00 98.06 83 LYS A C 1
ATOM 670 O O . LYS A 1 83 ? -10.365 -0.959 17.308 1.00 98.06 83 LYS A O 1
ATOM 675 N N . LEU A 1 84 ? -11.453 -2.466 18.561 1.00 98.25 84 LEU A N 1
ATOM 676 C CA . LEU A 1 84 ? -11.039 -3.621 17.768 1.00 98.25 84 LEU A CA 1
ATOM 677 C C . LEU A 1 84 ? -11.581 -3.536 16.335 1.00 98.25 84 LEU A C 1
ATOM 679 O O . LEU A 1 84 ? -10.828 -3.758 15.393 1.00 98.25 84 LEU A O 1
ATOM 683 N N . ALA A 1 85 ? -12.854 -3.169 16.165 1.00 98.25 85 ALA A N 1
ATOM 684 C CA . ALA A 1 85 ? -13.451 -2.983 14.844 1.00 98.25 85 ALA A CA 1
ATOM 685 C C . ALA A 1 85 ? -12.765 -1.857 14.048 1.00 98.25 85 ALA A C 1
ATOM 687 O O . ALA A 1 85 ? -12.517 -2.012 12.855 1.00 98.25 85 ALA A O 1
ATOM 688 N N . GLU A 1 86 ? -12.408 -0.752 14.708 1.00 98.25 86 GLU A N 1
ATOM 689 C CA . GLU A 1 86 ? -11.665 0.346 14.083 1.00 98.25 86 GLU A CA 1
ATOM 690 C C . GLU A 1 86 ? -10.269 -0.096 13.616 1.00 98.25 86 GLU A C 1
ATOM 692 O O . GLU A 1 86 ? -9.868 0.192 12.488 1.00 98.25 86 GLU A O 1
ATOM 697 N N . VAL A 1 87 ? -9.532 -0.825 14.459 1.00 98.19 87 VAL A N 1
ATOM 698 C CA . VAL A 1 87 ? -8.205 -1.352 14.103 1.00 98.19 87 VAL A CA 1
ATOM 699 C C . VAL A 1 87 ? -8.306 -2.372 12.971 1.00 98.19 87 VAL A C 1
ATOM 701 O O . VAL A 1 87 ? -7.488 -2.331 12.057 1.00 98.19 87 VAL A O 1
ATOM 704 N N . GLN A 1 88 ? -9.322 -3.238 12.983 1.00 98.19 88 GLN A N 1
ATOM 705 C CA . GLN A 1 88 ? -9.575 -4.200 11.907 1.00 98.19 88 GLN A CA 1
ATOM 706 C C . GLN A 1 88 ? -9.787 -3.489 10.560 1.00 98.19 88 GLN A C 1
ATOM 708 O O . GLN A 1 88 ? -9.207 -3.901 9.560 1.00 98.19 88 GLN A O 1
ATOM 713 N N . ALA A 1 89 ? -10.569 -2.403 10.542 1.00 98.31 89 ALA A N 1
ATOM 714 C CA . ALA A 1 89 ? -10.819 -1.615 9.334 1.00 98.31 89 ALA A CA 1
ATOM 715 C C . ALA A 1 89 ? -9.562 -0.874 8.844 1.00 98.31 89 ALA A C 1
ATOM 717 O O . ALA A 1 89 ? -9.287 -0.819 7.647 1.00 98.31 89 ALA A O 1
ATOM 718 N N . LYS A 1 90 ? -8.762 -0.329 9.769 1.00 98.19 90 LYS A N 1
ATOM 719 C CA . LYS A 1 90 ? -7.470 0.293 9.434 1.00 98.19 90 LYS A CA 1
ATOM 720 C C . LYS A 1 90 ? -6.479 -0.723 8.870 1.00 98.19 90 LYS A C 1
ATOM 722 O O . LYS A 1 90 ? -5.745 -0.396 7.944 1.00 98.19 90 LYS A O 1
ATOM 727 N N . LEU A 1 91 ? -6.465 -1.940 9.412 1.00 98.38 91 LEU A N 1
ATOM 728 C CA . LEU A 1 91 ? -5.609 -3.017 8.928 1.00 98.38 91 LEU A CA 1
ATOM 729 C C . LEU A 1 91 ? -6.001 -3.441 7.511 1.00 98.38 91 LEU A C 1
ATOM 731 O O . LEU A 1 91 ? -5.126 -3.497 6.655 1.00 98.38 91 LEU A O 1
ATOM 735 N N . SER A 1 92 ? -7.293 -3.660 7.240 1.00 98.19 92 SER A N 1
ATOM 736 C CA . SER A 1 92 ? -7.743 -4.026 5.891 1.00 98.19 92 SER A CA 1
ATOM 737 C C . SER A 1 92 ? -7.425 -2.938 4.864 1.00 98.19 92 SER A C 1
ATOM 739 O O . SER A 1 92 ? -6.938 -3.251 3.783 1.00 98.19 92 SER A O 1
ATOM 741 N N . GLN A 1 93 ? -7.613 -1.660 5.217 1.00 98.19 93 GLN A N 1
ATOM 742 C CA . GLN A 1 93 ? -7.244 -0.552 4.330 1.00 98.19 93 GLN A CA 1
ATOM 743 C C . GLN A 1 93 ? -5.734 -0.523 4.058 1.00 98.19 93 GLN A C 1
ATOM 745 O O . GLN A 1 93 ? -5.313 -0.397 2.913 1.00 98.19 93 GLN A O 1
ATOM 750 N N . ALA A 1 94 ? -4.906 -0.689 5.094 1.00 98.00 94 ALA A N 1
ATOM 751 C CA . ALA A 1 94 ? -3.454 -0.710 4.936 1.00 98.00 94 ALA A CA 1
ATOM 752 C C . ALA A 1 94 ? -2.968 -1.906 4.096 1.00 98.00 94 ALA A C 1
ATOM 754 O O . ALA A 1 94 ? -1.993 -1.783 3.355 1.00 98.00 94 ALA A O 1
ATOM 755 N N . GLU A 1 95 ? -3.632 -3.061 4.193 1.00 98.31 95 GLU A N 1
ATOM 756 C CA . GLU A 1 95 ? -3.353 -4.231 3.356 1.00 98.31 95 GLU A CA 1
ATOM 757 C C . GLU A 1 95 ? -3.695 -3.973 1.881 1.00 98.31 95 GLU A C 1
ATOM 759 O O . GLU A 1 95 ? -2.892 -4.306 1.002 1.00 98.31 95 GLU A O 1
ATOM 764 N N . GLU A 1 96 ? -4.837 -3.336 1.603 1.00 98.25 96 GLU A N 1
ATOM 765 C CA . GLU A 1 96 ? -5.229 -2.918 0.253 1.00 98.25 96 GLU A CA 1
ATOM 766 C C . GLU A 1 96 ? -4.237 -1.900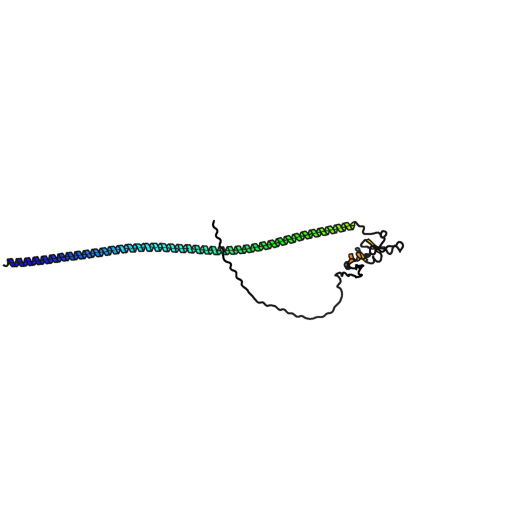 -0.326 1.00 98.25 96 GLU A C 1
ATOM 768 O O . GLU A 1 96 ? -3.705 -2.118 -1.419 1.00 98.25 96 GLU A O 1
ATOM 773 N N . ASP A 1 97 ? -3.897 -0.857 0.433 1.00 98.06 97 ASP A N 1
ATOM 774 C CA . ASP A 1 97 ? -2.937 0.174 0.027 1.00 98.06 97 ASP A CA 1
ATOM 775 C C . ASP A 1 97 ? -1.553 -0.434 -0.253 1.00 98.06 97 ASP A C 1
ATOM 777 O O . ASP A 1 97 ? -0.927 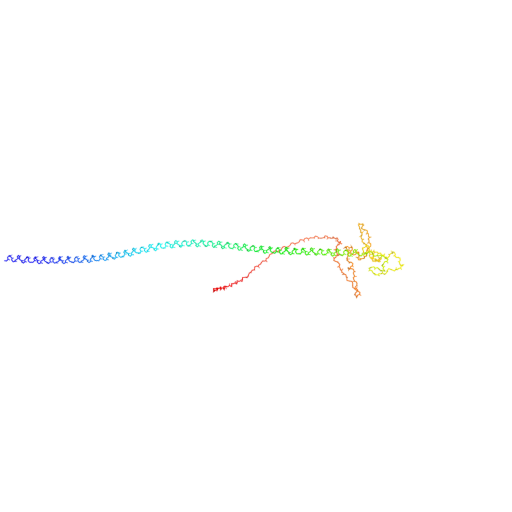-0.146 -1.277 1.00 98.06 97 ASP A O 1
ATOM 781 N N . ALA A 1 98 ? -1.086 -1.342 0.612 1.00 98.19 98 ALA A N 1
ATOM 782 C CA . ALA A 1 98 ? 0.177 -2.048 0.418 1.00 98.19 98 ALA A CA 1
ATOM 783 C C . ALA A 1 98 ? 0.153 -2.947 -0.827 1.00 98.19 98 ALA A C 1
ATOM 785 O O . ALA A 1 98 ? 1.165 -3.064 -1.523 1.00 98.19 98 ALA A O 1
ATOM 786 N N . SER A 1 99 ? -0.980 -3.589 -1.124 1.00 98.19 99 SER A N 1
ATOM 787 C CA . SER A 1 99 ? -1.133 -4.400 -2.335 1.00 98.19 99 SER A CA 1
ATOM 788 C C . SER A 1 99 ? -1.083 -3.542 -3.606 1.00 98.19 99 SER A C 1
ATOM 790 O O . SER A 1 99 ? -0.382 -3.900 -4.556 1.00 98.19 99 SER A O 1
ATOM 792 N N . SER A 1 100 ? -1.735 -2.376 -3.588 1.00 98.38 100 SER A N 1
ATOM 793 C CA . SER A 1 100 ? -1.746 -1.411 -4.690 1.00 98.38 100 SER A CA 1
ATOM 794 C C . SER A 1 100 ? -0.347 -0.845 -4.947 1.00 98.38 100 SER A C 1
ATOM 796 O O . SER A 1 100 ? 0.163 -0.916 -6.067 1.00 98.38 100 SER A O 1
ATOM 798 N N . ALA A 1 101 ? 0.341 -0.405 -3.888 1.00 98.12 101 ALA A N 1
ATOM 799 C CA . ALA A 1 101 ? 1.708 0.102 -3.981 1.00 98.12 101 ALA A CA 1
ATOM 800 C C . ALA A 1 101 ? 2.686 -0.954 -4.528 1.00 98.12 101 ALA A C 1
ATOM 802 O O . ALA A 1 101 ? 3.556 -0.641 -5.340 1.00 98.12 101 ALA A O 1
ATOM 803 N N . ARG A 1 102 ? 2.538 -2.230 -4.138 1.00 98.19 102 ARG A N 1
ATOM 804 C CA . ARG A 1 102 ? 3.353 -3.328 -4.695 1.00 98.19 102 ARG A CA 1
ATOM 805 C C . ARG A 1 102 ? 3.126 -3.511 -6.197 1.00 98.19 102 ARG A C 1
ATOM 807 O O . ARG A 1 102 ? 4.098 -3.706 -6.924 1.00 98.19 102 ARG A O 1
ATOM 814 N N . ALA A 1 103 ? 1.880 -3.425 -6.664 1.00 98.38 103 ALA A N 1
ATOM 815 C CA . ALA A 1 103 ? 1.561 -3.524 -8.089 1.00 98.38 103 ALA A CA 1
ATOM 816 C C . ALA A 1 103 ? 2.131 -2.340 -8.897 1.00 98.38 103 ALA A C 1
ATOM 818 O O . ALA A 1 103 ? 2.628 -2.520 -10.015 1.00 98.38 103 ALA A O 1
ATOM 819 N N . GLU A 1 104 ? 2.115 -1.133 -8.325 1.00 98.31 104 GLU A N 1
ATOM 820 C CA . GLU A 1 104 ? 2.740 0.045 -8.930 1.00 98.31 104 GLU A CA 1
ATOM 821 C C . GLU A 1 104 ? 4.263 -0.117 -9.033 1.00 98.31 104 GLU A C 1
ATOM 823 O O . GLU A 1 104 ? 4.832 0.099 -10.105 1.00 98.31 104 GLU A O 1
ATOM 828 N N . VAL A 1 105 ? 4.919 -0.585 -7.966 1.00 98.38 105 VAL A N 1
ATOM 829 C CA . VAL A 1 105 ? 6.362 -0.874 -7.972 1.00 98.38 105 VAL A CA 1
ATOM 830 C C . VAL A 1 105 ? 6.718 -1.892 -9.054 1.00 98.38 105 VAL A C 1
ATOM 832 O O . VAL A 1 105 ? 7.660 -1.663 -9.811 1.00 98.38 105 VAL A O 1
ATOM 835 N N . GLU A 1 106 ? 5.959 -2.983 -9.184 1.00 98.38 106 GLU A N 1
ATOM 836 C CA . GLU A 1 106 ? 6.190 -3.984 -10.234 1.00 98.38 106 GLU A CA 1
ATOM 837 C C . GLU A 1 106 ? 6.055 -3.370 -11.639 1.00 98.38 106 GLU A C 1
ATOM 839 O O . GLU A 1 106 ? 6.849 -3.646 -12.544 1.00 98.38 106 GLU A O 1
ATOM 844 N N . THR A 1 107 ? 5.069 -2.492 -11.826 1.00 98.44 107 THR A N 1
ATOM 845 C CA . THR A 1 107 ? 4.845 -1.790 -13.095 1.00 98.44 107 THR A CA 1
ATOM 846 C C . THR A 1 107 ? 5.999 -0.841 -13.423 1.00 98.44 107 THR A C 1
ATOM 848 O O . THR A 1 107 ? 6.498 -0.834 -14.553 1.00 98.44 107 THR A O 1
ATOM 851 N N . LEU A 1 108 ? 6.471 -0.073 -12.439 1.00 98.44 108 LEU A N 1
ATOM 852 C CA . LEU A 1 108 ? 7.615 0.823 -12.596 1.00 98.44 108 LEU A CA 1
ATOM 853 C C . LEU A 1 108 ? 8.904 0.049 -12.886 1.00 98.44 108 LEU A C 1
ATOM 855 O O . LEU A 1 108 ? 9.652 0.437 -13.781 1.00 98.44 108 LEU A O 1
ATOM 859 N N . GLN A 1 109 ? 9.135 -1.079 -12.212 1.00 98.56 109 GLN A N 1
ATOM 860 C CA . GLN A 1 109 ? 10.278 -1.955 -12.484 1.00 98.56 109 GLN A CA 1
ATOM 861 C C . GLN A 1 109 ? 10.271 -2.468 -13.926 1.00 98.56 109 GLN A C 1
ATOM 863 O O . GLN A 1 109 ? 11.295 -2.390 -14.606 1.00 98.56 109 GLN A O 1
ATOM 868 N N . LYS A 1 110 ? 9.117 -2.924 -14.434 1.00 98.44 110 LYS A N 1
ATOM 869 C CA . LYS A 1 110 ? 8.976 -3.327 -15.845 1.00 98.44 110 LYS A CA 1
ATOM 870 C C . LYS A 1 110 ? 9.325 -2.179 -16.791 1.00 98.44 110 LYS A C 1
ATOM 872 O O . LYS A 1 110 ? 10.066 -2.385 -17.746 1.00 98.44 110 LYS A O 1
ATOM 877 N N . ARG A 1 111 ? 8.852 -0.963 -16.503 1.00 98.38 111 ARG A N 1
ATOM 878 C CA . ARG A 1 111 ? 9.151 0.222 -17.318 1.00 98.38 111 ARG A CA 1
ATOM 879 C C . ARG A 1 111 ? 10.638 0.573 -17.316 1.00 98.38 111 ARG A C 1
ATOM 881 O O . ARG A 1 111 ? 11.172 0.906 -18.369 1.00 98.38 111 ARG A O 1
ATOM 888 N N . VAL A 1 112 ? 11.305 0.479 -16.166 1.00 98.50 112 VAL A N 1
ATOM 889 C CA . VAL A 1 112 ? 12.757 0.688 -16.058 1.00 98.50 112 VAL A CA 1
ATOM 890 C C . VAL A 1 112 ? 13.514 -0.331 -16.907 1.00 98.50 112 VAL A C 1
ATOM 892 O O . VAL A 1 112 ? 14.409 0.056 -17.652 1.00 98.50 112 VAL A O 1
ATOM 895 N N . LEU A 1 113 ? 13.127 -1.610 -16.860 1.00 98.31 113 LEU A N 1
ATOM 896 C CA . LEU A 1 113 ? 13.750 -2.651 -17.685 1.00 98.31 113 LEU A CA 1
ATOM 897 C C . LEU A 1 113 ? 13.580 -2.381 -19.184 1.00 98.31 113 LEU A C 1
ATOM 899 O O . LEU A 1 113 ? 14.547 -2.504 -19.933 1.00 98.31 113 LEU A O 1
ATOM 903 N N . THR A 1 114 ? 12.384 -1.974 -19.620 1.00 98.38 114 THR A N 1
ATOM 904 C CA . THR A 1 114 ? 12.144 -1.600 -21.021 1.00 98.38 114 THR A CA 1
ATOM 905 C C . THR A 1 114 ? 13.016 -0.419 -21.438 1.00 98.38 114 THR A C 1
ATOM 907 O O . THR A 1 114 ? 13.716 -0.504 -22.441 1.00 98.38 114 THR A O 1
ATOM 910 N N . LEU A 1 115 ? 13.041 0.655 -20.643 1.00 98.44 115 LEU A N 1
ATOM 911 C CA . LEU A 1 115 ? 13.851 1.837 -20.948 1.00 98.44 115 LEU A CA 1
ATOM 912 C C . LEU A 1 115 ? 15.350 1.518 -20.987 1.00 98.44 115 LEU A C 1
ATOM 914 O O . LEU A 1 115 ? 16.067 2.057 -21.824 1.00 98.44 115 LEU A O 1
ATOM 918 N N . GLN A 1 116 ? 15.827 0.623 -20.120 1.00 98.31 116 GLN A N 1
ATOM 919 C CA . GLN A 1 116 ? 17.216 0.176 -20.152 1.00 98.31 116 GLN A CA 1
ATOM 920 C C . GLN A 1 116 ? 17.538 -0.585 -21.444 1.00 98.31 116 GLN A C 1
ATOM 922 O O . GLN A 1 116 ? 18.604 -0.385 -22.023 1.00 98.31 116 GLN A O 1
ATOM 927 N N . ALA A 1 117 ? 16.625 -1.440 -21.913 1.00 98.31 117 ALA A N 1
ATOM 928 C CA . ALA A 1 117 ? 16.791 -2.143 -23.181 1.00 98.31 117 ALA A CA 1
ATOM 929 C C . ALA A 1 117 ? 16.812 -1.168 -24.370 1.00 98.31 117 ALA A C 1
ATOM 931 O O . ALA A 1 117 ? 17.675 -1.290 -25.241 1.00 98.31 117 ALA A O 1
ATOM 932 N N . ASP A 1 118 ? 15.922 -0.173 -24.372 1.00 98.19 118 ASP A N 1
ATOM 933 C CA . ASP A 1 118 ? 15.873 0.861 -25.408 1.00 98.19 118 ASP A CA 1
ATOM 934 C C . ASP A 1 118 ? 17.165 1.690 -25.439 1.00 98.19 118 ASP A C 1
ATOM 936 O O . ASP A 1 118 ? 17.720 1.921 -26.513 1.00 98.19 118 ASP A O 1
ATOM 940 N N . LEU A 1 119 ? 17.689 2.085 -24.271 1.00 98.38 119 LEU A N 1
ATOM 941 C CA . LEU A 1 119 ? 18.962 2.805 -24.163 1.00 98.38 119 LEU A CA 1
ATOM 942 C C . LEU A 1 119 ? 20.130 1.987 -24.717 1.00 98.38 119 LEU A C 1
ATOM 944 O O . LEU A 1 119 ? 20.894 2.499 -25.533 1.00 98.38 119 LEU A O 1
ATOM 948 N N . ASN A 1 120 ? 20.232 0.711 -24.341 1.00 97.88 120 ASN A N 1
ATOM 949 C CA . ASN A 1 120 ? 21.284 -0.175 -24.843 1.00 97.88 120 ASN A CA 1
ATOM 950 C C . ASN A 1 120 ? 21.193 -0.347 -26.371 1.00 97.88 120 ASN A C 1
ATOM 952 O O . ASN A 1 120 ? 22.210 -0.394 -27.063 1.00 97.88 120 ASN A O 1
ATOM 956 N N . ASN A 1 121 ? 19.974 -0.426 -26.913 1.00 98.06 121 ASN A N 1
ATOM 957 C CA . ASN A 1 121 ? 19.757 -0.505 -28.354 1.00 98.06 121 ASN A CA 1
ATOM 958 C C . ASN A 1 121 ? 20.197 0.787 -29.062 1.00 98.06 121 ASN A C 1
ATOM 960 O O . ASN A 1 121 ? 20.896 0.725 -30.072 1.00 98.06 121 ASN A O 1
ATOM 964 N N . VAL A 1 122 ? 19.839 1.956 -28.519 1.00 97.88 122 VAL A N 1
ATOM 965 C CA . VAL A 1 122 ? 20.273 3.255 -29.059 1.00 97.88 122 VAL A CA 1
ATOM 966 C C . VAL A 1 122 ? 21.797 3.379 -29.033 1.00 97.88 122 VAL A C 1
ATOM 968 O O . VAL A 1 122 ? 22.387 3.778 -30.037 1.00 97.88 122 VAL A O 1
ATOM 971 N N . GLU A 1 123 ? 22.443 2.987 -27.936 1.00 98.00 123 GLU A N 1
ATOM 972 C CA . GLU A 1 123 ? 23.903 3.003 -27.809 1.00 98.00 123 GLU A CA 1
ATOM 973 C C . GLU A 1 123 ? 24.576 2.091 -28.848 1.00 98.00 123 GLU A C 1
ATOM 975 O O . GLU A 1 123 ? 25.512 2.510 -29.533 1.00 98.00 123 GLU A O 1
ATOM 980 N N . SER A 1 124 ? 24.053 0.875 -29.042 1.00 97.62 124 SER A N 1
ATOM 981 C CA . SER A 1 124 ? 24.553 -0.054 -30.062 1.00 97.62 124 SER A CA 1
ATOM 982 C C . SER A 1 124 ? 24.432 0.524 -31.474 1.00 97.62 124 SER A C 1
ATOM 984 O O . SER A 1 124 ? 25.390 0.489 -32.248 1.00 97.62 124 SER A O 1
ATOM 986 N N . VAL A 1 125 ? 23.271 1.090 -31.818 1.00 97.94 125 VAL A N 1
ATOM 987 C CA . VAL A 1 125 ? 23.042 1.708 -33.134 1.00 97.94 125 VAL A CA 1
ATOM 988 C C . VAL A 1 125 ? 23.975 2.902 -33.345 1.00 97.94 125 VAL A C 1
ATOM 990 O O . VAL A 1 125 ? 24.523 3.082 -34.434 1.00 97.94 125 VAL A O 1
ATOM 993 N N . GLN A 1 126 ? 24.206 3.704 -32.305 1.00 97.81 126 GLN A N 1
ATOM 994 C CA . GLN A 1 126 ? 25.134 4.828 -32.368 1.00 97.81 126 GLN A CA 1
ATOM 995 C C . GLN A 1 126 ? 26.578 4.360 -32.607 1.00 97.81 126 GLN A C 1
ATOM 997 O O . GLN A 1 126 ? 27.274 4.937 -33.448 1.00 97.81 126 GLN A O 1
ATOM 1002 N N . ALA A 1 127 ? 27.024 3.299 -31.930 1.00 97.50 127 ALA A N 1
ATOM 1003 C CA . ALA A 1 127 ? 28.348 2.715 -32.141 1.00 97.50 127 ALA A CA 1
ATOM 1004 C C . ALA A 1 127 ? 28.529 2.198 -33.580 1.00 97.50 127 ALA A C 1
ATOM 1006 O O . ALA A 1 127 ? 29.576 2.411 -34.202 1.00 97.50 127 ALA A O 1
ATOM 1007 N N . ASP A 1 128 ? 27.495 1.569 -34.140 1.00 97.88 128 ASP A N 1
ATOM 1008 C CA . ASP A 1 128 ? 27.485 1.107 -35.529 1.00 97.88 128 ASP A CA 1
ATOM 1009 C C . ASP A 1 128 ? 27.562 2.262 -36.526 1.00 97.88 128 ASP A C 1
ATOM 1011 O O . ASP A 1 128 ? 28.335 2.196 -37.487 1.00 97.88 128 ASP A O 1
ATOM 1015 N N . PHE A 1 129 ? 26.823 3.346 -36.280 1.00 97.81 129 PHE A N 1
ATOM 1016 C CA . PHE A 1 129 ? 26.869 4.539 -37.119 1.00 97.81 129 PHE A CA 1
ATOM 1017 C C . PHE A 1 129 ? 28.266 5.169 -37.136 1.00 97.81 129 PHE A C 1
ATOM 1019 O O . PHE A 1 129 ? 28.804 5.463 -38.208 1.00 97.81 129 PHE A O 1
ATOM 1026 N N . VAL A 1 130 ? 28.896 5.319 -35.965 1.00 97.88 130 VAL A N 1
ATOM 1027 C CA . VAL A 1 130 ? 30.267 5.837 -35.860 1.00 97.88 130 VAL A CA 1
ATOM 1028 C C . VAL A 1 130 ? 31.236 4.939 -36.629 1.00 97.88 130 VAL A C 1
ATOM 1030 O O . VAL A 1 130 ? 31.994 5.438 -37.464 1.00 97.88 130 VAL A O 1
ATOM 1033 N N . ARG A 1 131 ? 31.169 3.617 -36.438 1.00 97.19 131 ARG A N 1
ATOM 1034 C CA . ARG A 1 131 ? 32.040 2.663 -37.142 1.00 97.19 131 ARG A CA 1
ATOM 1035 C C . ARG A 1 131 ? 31.852 2.714 -38.658 1.00 97.19 131 ARG A C 1
ATOM 1037 O O . ARG A 1 131 ? 32.832 2.733 -39.400 1.00 97.19 131 ARG A O 1
ATOM 1044 N N . LEU A 1 132 ? 30.607 2.771 -39.133 1.00 96.62 132 LEU A N 1
ATOM 1045 C CA . LEU A 1 132 ? 30.314 2.899 -40.559 1.00 96.62 132 LEU A CA 1
ATOM 1046 C C . LEU A 1 132 ? 30.879 4.208 -41.121 1.00 96.62 132 LEU A C 1
ATOM 1048 O O . LEU A 1 132 ? 31.518 4.193 -42.172 1.00 96.62 132 LEU A O 1
ATOM 1052 N N . SER A 1 133 ? 30.702 5.323 -40.407 1.00 95.94 133 SER A N 1
ATOM 1053 C CA . SER A 1 133 ? 31.215 6.628 -40.834 1.00 95.94 133 SER A CA 1
ATOM 1054 C C . SER A 1 133 ? 32.743 6.638 -40.968 1.00 95.94 133 SER A C 1
ATOM 1056 O O . SER A 1 133 ? 33.267 7.129 -41.968 1.00 95.94 133 SER A O 1
ATOM 1058 N N . GLN A 1 134 ? 33.455 6.012 -40.026 1.00 95.62 134 GLN A N 1
ATOM 1059 C CA . GLN A 1 134 ? 34.912 5.868 -40.064 1.00 95.62 134 GLN A CA 1
ATOM 1060 C C . GLN A 1 134 ? 35.360 4.965 -41.217 1.00 95.62 134 GLN A C 1
ATOM 1062 O O . GLN A 1 134 ? 36.284 5.317 -41.947 1.00 95.62 134 GLN A O 1
ATOM 1067 N N . ASN A 1 135 ? 34.675 3.839 -41.439 1.00 95.62 135 ASN A N 1
ATOM 1068 C CA . ASN A 1 135 ? 34.977 2.928 -42.545 1.00 95.62 135 ASN A CA 1
ATOM 1069 C C . ASN A 1 135 ? 34.792 3.600 -43.913 1.00 95.62 135 ASN A C 1
ATOM 1071 O O . ASN A 1 135 ? 35.617 3.420 -44.810 1.00 95.62 135 ASN A O 1
ATOM 1075 N N . LEU A 1 136 ? 33.732 4.396 -44.076 1.00 94.38 136 LEU A N 1
ATOM 1076 C CA . LEU A 1 136 ? 33.492 5.160 -45.301 1.00 94.38 136 LEU A CA 1
ATOM 1077 C C . LEU A 1 136 ? 34.579 6.218 -45.525 1.00 94.38 136 LEU A C 1
ATOM 1079 O O . LEU A 1 136 ? 35.107 6.313 -46.632 1.00 94.38 136 LEU A O 1
ATOM 1083 N N . GLN A 1 137 ? 34.957 6.964 -44.482 1.00 94.31 137 GLN A N 1
ATOM 1084 C CA . GLN A 1 137 ? 36.052 7.939 -44.551 1.00 94.31 137 GLN A CA 1
ATOM 1085 C C . GLN A 1 137 ? 37.387 7.267 -44.900 1.00 94.31 137 GLN A C 1
ATOM 1087 O O . GLN A 1 137 ? 38.097 7.747 -45.783 1.00 94.31 137 GLN A O 1
ATOM 1092 N N . ALA A 1 138 ? 37.701 6.126 -44.278 1.00 94.50 138 ALA A N 1
ATOM 1093 C CA . ALA A 1 138 ? 38.903 5.350 -44.569 1.00 94.50 138 ALA A CA 1
ATOM 1094 C C . ALA A 1 138 ? 38.916 4.836 -46.018 1.00 94.50 138 ALA A C 1
ATOM 1096 O O . ALA A 1 138 ? 39.917 4.981 -46.718 1.00 94.50 138 ALA A O 1
ATOM 1097 N N . SER A 1 139 ? 37.794 4.293 -46.504 1.00 94.50 139 SER A N 1
ATOM 1098 C CA . SER A 1 139 ? 37.661 3.850 -47.897 1.00 94.50 139 SER A CA 1
ATOM 1099 C C . SER A 1 139 ? 37.848 5.007 -48.877 1.00 94.50 139 SER A C 1
ATOM 1101 O O . SER A 1 139 ? 38.550 4.859 -49.877 1.00 94.50 139 SER A O 1
ATOM 1103 N N . LEU A 1 140 ? 37.242 6.163 -48.600 1.00 92.94 140 LEU A N 1
ATOM 1104 C CA . LEU A 1 140 ? 37.392 7.345 -49.444 1.00 92.94 140 LEU A CA 1
ATOM 1105 C C . LEU A 1 140 ? 38.848 7.821 -49.473 1.00 92.94 140 LEU A C 1
ATOM 1107 O O . LEU A 1 140 ? 39.371 8.103 -50.546 1.00 92.94 140 LEU A O 1
ATOM 1111 N N . LEU A 1 141 ? 39.524 7.845 -48.322 1.00 93.06 141 LEU A N 1
ATOM 1112 C CA . LEU A 1 141 ? 40.933 8.222 -48.227 1.00 93.06 141 LEU A CA 1
ATOM 1113 C C . LEU A 1 141 ? 41.826 7.292 -49.060 1.00 93.06 141 LEU A C 1
ATOM 1115 O O . LEU A 1 141 ? 42.663 7.767 -49.824 1.00 93.06 141 LEU A O 1
ATOM 1119 N N . VAL A 1 142 ? 41.595 5.978 -48.990 1.00 91.62 142 VAL A N 1
ATOM 1120 C CA . VAL A 1 142 ? 42.307 4.996 -49.824 1.00 91.62 142 VAL A CA 1
ATOM 1121 C C . VAL A 1 142 ? 42.035 5.225 -51.312 1.00 91.62 142 VAL A C 1
ATOM 1123 O O . VAL A 1 142 ? 42.953 5.128 -52.124 1.00 91.62 142 VAL A O 1
ATOM 1126 N N . GLN A 1 143 ? 40.793 5.524 -51.697 1.00 90.75 143 GLN A N 1
ATOM 1127 C CA . GLN A 1 143 ? 40.460 5.812 -53.095 1.00 90.75 143 GLN A CA 1
ATOM 1128 C C . GLN A 1 143 ? 41.143 7.087 -53.599 1.00 90.75 143 GLN A C 1
ATOM 1130 O O . GLN A 1 143 ? 41.672 7.086 -54.708 1.00 90.75 143 GLN A O 1
ATOM 1135 N N . LEU A 1 144 ? 41.177 8.145 -52.786 1.00 87.69 144 LEU A N 1
ATOM 1136 C CA . LEU A 1 144 ? 41.876 9.385 -53.122 1.00 87.69 144 LEU A CA 1
ATOM 1137 C C . LEU A 1 144 ? 43.379 9.150 -53.287 1.00 87.69 144 LEU A C 1
ATOM 1139 O O . LEU A 1 144 ? 43.956 9.609 -54.267 1.00 87.69 144 LEU A O 1
ATOM 1143 N N . GLU A 1 145 ? 44.002 8.392 -52.386 1.00 87.69 145 GLU A N 1
ATOM 1144 C CA . GLU A 1 145 ? 45.424 8.054 -52.495 1.00 87.69 145 GLU A CA 1
ATOM 1145 C C . GLU A 1 145 ? 45.721 7.231 -53.75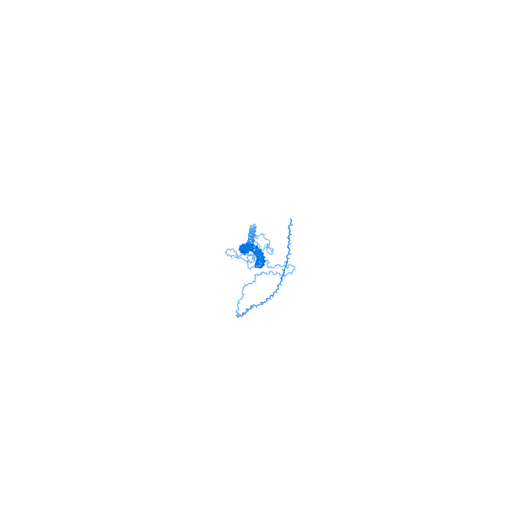8 1.00 87.69 145 GLU A C 1
ATOM 1147 O O . GLU A 1 145 ? 46.679 7.513 -54.475 1.00 87.69 145 GLU A O 1
ATOM 1152 N N . ARG A 1 146 ? 44.851 6.273 -54.110 1.00 84.94 146 ARG A N 1
ATOM 1153 C CA . ARG A 1 146 ? 44.966 5.520 -55.372 1.00 84.94 146 ARG A CA 1
ATOM 1154 C C . ARG A 1 146 ? 44.896 6.423 -56.603 1.00 84.94 146 ARG A C 1
ATOM 1156 O O . ARG A 1 146 ? 45.659 6.204 -57.538 1.00 84.94 146 ARG A O 1
ATOM 1163 N N . LEU A 1 147 ? 44.002 7.414 -56.616 1.00 77.69 147 LEU A N 1
ATOM 1164 C CA . LEU A 1 147 ? 43.920 8.384 -57.715 1.00 77.69 147 LEU A CA 1
ATOM 1165 C C . LEU A 1 147 ? 45.202 9.220 -57.813 1.00 77.69 147 LEU A C 1
ATOM 1167 O O . LEU A 1 147 ? 45.758 9.349 -58.899 1.00 77.69 147 LEU A O 1
ATOM 1171 N N . ARG A 1 148 ? 45.727 9.705 -56.680 1.00 78.00 148 ARG A N 1
ATOM 1172 C CA . ARG A 1 148 ? 46.991 10.465 -56.650 1.00 78.00 148 ARG A CA 1
ATOM 1173 C C . ARG A 1 148 ? 48.170 9.650 -57.182 1.00 78.00 148 ARG A C 1
ATOM 1175 O O . ARG A 1 148 ? 48.989 10.185 -57.917 1.00 78.00 148 ARG A O 1
ATOM 1182 N N . GLN A 1 149 ? 48.240 8.358 -56.859 1.00 75.44 149 GLN A N 1
ATOM 1183 C CA . GLN A 1 149 ? 49.281 7.466 -57.381 1.00 75.44 149 GLN A CA 1
ATOM 1184 C C . GLN A 1 149 ? 49.147 7.223 -58.891 1.00 75.44 149 GLN A C 1
ATOM 1186 O O . GLN A 1 149 ? 50.159 7.153 -59.584 1.00 75.44 149 GLN A O 1
ATOM 1191 N N . GLN A 1 150 ? 47.919 7.130 -59.415 1.00 68.44 150 GLN A N 1
ATOM 1192 C CA . GLN A 1 150 ? 47.676 6.984 -60.855 1.00 68.44 150 GLN A CA 1
ATOM 1193 C C . GLN A 1 150 ? 48.089 8.226 -61.658 1.00 68.44 150 GLN A C 1
ATOM 1195 O O . GLN A 1 150 ? 48.565 8.078 -62.781 1.00 68.44 150 GLN A O 1
ATOM 1200 N N . ASP A 1 151 ? 47.960 9.427 -61.089 1.00 61.12 151 ASP A N 1
ATOM 1201 C CA . ASP A 1 151 ? 48.312 10.687 -61.763 1.00 61.12 151 ASP A CA 1
ATOM 1202 C C . ASP A 1 151 ? 49.832 10.912 -61.925 1.00 61.12 151 ASP A C 1
ATOM 1204 O O . ASP A 1 151 ? 50.249 11.832 -62.630 1.00 61.12 151 ASP A O 1
ATOM 1208 N N . HIS A 1 152 ? 50.683 10.083 -61.309 1.00 61.09 152 HIS A N 1
ATOM 1209 C CA . HIS A 1 152 ? 52.145 10.189 -61.415 1.00 61.09 152 HIS A CA 1
ATOM 1210 C C . HIS A 1 152 ? 52.773 9.292 -62.498 1.00 61.09 152 HIS A C 1
ATOM 1212 O O . HIS A 1 152 ? 53.968 9.414 -62.766 1.00 61.09 152 HIS A O 1
ATOM 1218 N N . GLU A 1 153 ? 51.995 8.432 -63.161 1.00 63.84 153 GLU A N 1
ATOM 1219 C CA . GLU A 1 153 ? 52.461 7.602 -64.277 1.00 63.84 153 GLU A CA 1
ATOM 1220 C C . GLU A 1 153 ? 51.974 8.194 -65.611 1.00 63.84 153 GLU A C 1
ATOM 1222 O O . GLU A 1 153 ? 50.772 8.348 -65.840 1.00 63.84 153 GLU A O 1
ATOM 1227 N N . VAL A 1 154 ? 52.897 8.527 -66.526 1.00 67.62 154 VAL A N 1
ATOM 1228 C CA . VAL A 1 154 ? 52.527 8.948 -67.887 1.00 67.62 154 VAL A CA 1
ATOM 1229 C C . VAL A 1 154 ? 51.880 7.756 -68.590 1.00 67.62 154 VAL A C 1
ATOM 1231 O O . VAL A 1 154 ? 52.546 6.856 -69.090 1.00 67.62 154 VAL A O 1
ATOM 1234 N N . ARG A 1 155 ? 50.545 7.749 -68.612 1.00 79.19 155 ARG A N 1
ATOM 1235 C CA . ARG A 1 155 ? 49.723 6.656 -69.150 1.00 79.19 155 ARG A CA 1
ATOM 1236 C C . ARG A 1 155 ? 49.972 6.387 -70.638 1.00 79.19 155 ARG A C 1
ATOM 1238 O O . ARG A 1 155 ? 49.739 5.277 -71.110 1.00 79.19 155 ARG A O 1
ATOM 1245 N N . TRP A 1 156 ? 50.394 7.404 -71.389 1.00 86.06 156 TRP A N 1
ATOM 1246 C CA . TRP A 1 156 ? 50.668 7.290 -72.818 1.00 86.06 156 TRP A CA 1
ATOM 1247 C C . TRP A 1 156 ? 52.103 6.832 -73.068 1.00 86.06 156 TRP A C 1
ATOM 1249 O O . TRP A 1 156 ? 53.046 7.549 -72.749 1.00 86.06 156 TRP A O 1
ATOM 1259 N N . VAL A 1 157 ? 52.253 5.659 -73.678 1.00 86.44 157 VAL A N 1
ATOM 1260 C CA . VAL A 1 157 ? 53.558 5.113 -74.064 1.00 86.44 157 VAL A CA 1
ATOM 1261 C C . VAL A 1 157 ? 53.820 5.435 -75.528 1.00 86.44 157 VAL A C 1
ATOM 1263 O O . VAL A 1 157 ? 52.957 5.177 -76.369 1.00 86.44 157 VAL A O 1
ATOM 1266 N N . ASP A 1 158 ? 54.990 5.967 -75.859 1.00 85.81 158 ASP A N 1
ATOM 1267 C CA . ASP A 1 158 ? 55.299 6.285 -77.248 1.00 85.81 158 ASP A CA 1
ATOM 1268 C C . ASP A 1 158 ? 55.398 5.002 -78.109 1.00 85.81 158 ASP A C 1
ATOM 1270 O O . ASP A 1 158 ? 56.024 4.012 -77.700 1.00 85.81 158 ASP A O 1
ATOM 1274 N N . PRO A 1 159 ? 54.759 4.954 -79.295 1.00 85.06 159 PRO A N 1
ATOM 1275 C CA . PRO A 1 159 ? 54.941 3.875 -80.252 1.00 85.06 159 PRO A CA 1
ATOM 1276 C C . PRO A 1 159 ? 56.370 3.667 -80.747 1.00 85.06 159 PRO A C 1
ATOM 1278 O O . PRO A 1 159 ? 56.582 2.677 -81.429 1.00 85.06 159 PRO A O 1
ATOM 1281 N N . ASP A 1 160 ? 57.354 4.490 -80.434 1.00 83.56 160 ASP A N 1
ATOM 1282 C CA . ASP A 1 160 ? 58.744 4.204 -80.797 1.00 83.56 160 ASP A CA 1
ATOM 1283 C C . ASP A 1 160 ? 59.477 3.416 -79.695 1.00 83.56 160 ASP A C 1
ATOM 1285 O O . ASP A 1 160 ? 60.339 2.583 -79.983 1.00 83.56 160 ASP A O 1
ATOM 1289 N N . ASP A 1 161 ? 59.024 3.524 -78.443 1.00 83.88 161 ASP A N 1
ATOM 1290 C CA . ASP A 1 161 ? 59.685 2.925 -77.271 1.00 83.88 161 ASP A CA 1
ATOM 1291 C C . ASP A 1 161 ? 59.347 1.440 -77.043 1.00 83.88 161 ASP A C 1
ATOM 1293 O O . ASP A 1 161 ? 59.913 0.763 -76.181 1.00 83.88 161 ASP A O 1
ATOM 1297 N N . VAL A 1 162 ? 58.407 0.893 -77.816 1.00 87.06 162 VAL A N 1
ATOM 1298 C CA . VAL A 1 162 ? 57.811 -0.427 -77.542 1.00 87.06 162 VAL A CA 1
ATOM 1299 C C . VAL A 1 162 ? 58.257 -1.478 -78.567 1.00 87.06 162 VAL A C 1
ATOM 1301 O O . VAL A 1 162 ? 58.025 -1.351 -79.762 1.00 87.06 162 VAL A O 1
ATOM 1304 N N . LYS A 1 163 ? 58.856 -2.590 -78.148 1.00 87.00 163 LYS A N 1
ATOM 1305 C CA . LYS A 1 163 ? 59.353 -3.604 -79.107 1.00 87.00 163 LYS A CA 1
ATOM 1306 C C . LYS A 1 163 ? 58.373 -4.752 -79.365 1.00 87.00 163 LYS A C 1
ATOM 1308 O O . LYS A 1 163 ? 58.526 -5.475 -80.347 1.00 87.00 163 LYS A O 1
ATOM 1313 N N . SER A 1 164 ? 57.342 -4.891 -78.537 1.00 88.94 164 SER A N 1
ATOM 1314 C CA . SER A 1 164 ? 56.340 -5.959 -78.616 1.00 88.94 164 SER A CA 1
ATOM 1315 C C . SER A 1 164 ? 54.949 -5.480 -78.193 1.00 88.94 164 SER A C 1
ATOM 1317 O O . SER A 1 164 ? 54.803 -4.497 -77.472 1.00 88.94 164 SER A O 1
ATOM 1319 N N . CYS A 1 165 ? 53.899 -6.150 -78.667 1.00 89.19 165 CYS A N 1
ATOM 1320 C CA . CYS A 1 165 ? 52.520 -5.842 -78.281 1.00 89.19 165 CYS A CA 1
ATOM 1321 C C . CYS A 1 165 ? 52.289 -6.078 -76.781 1.00 89.19 165 CYS A C 1
ATOM 1323 O O . CYS A 1 165 ? 52.528 -7.178 -76.304 1.00 89.19 165 CYS A O 1
ATOM 1325 N N . PHE A 1 166 ? 51.687 -5.118 -76.070 1.00 89.81 166 PHE A N 1
ATOM 1326 C CA . PHE A 1 166 ? 51.393 -5.237 -74.631 1.00 89.81 166 PHE A CA 1
ATOM 1327 C C . PHE A 1 166 ? 50.350 -6.307 -74.244 1.00 89.81 166 PHE A C 1
ATOM 1329 O O . PHE A 1 166 ? 50.081 -6.479 -73.058 1.00 89.81 166 PHE A O 1
ATOM 1336 N N . ALA A 1 167 ? 49.695 -6.959 -75.211 1.00 89.56 167 ALA A N 1
ATOM 1337 C CA . ALA A 1 167 ? 48.660 -7.967 -74.949 1.00 89.56 167 ALA A CA 1
ATOM 1338 C C . ALA A 1 167 ? 49.073 -9.397 -75.331 1.00 89.56 167 ALA A C 1
ATOM 1340 O O . ALA A 1 167 ? 48.664 -10.338 -74.662 1.00 89.56 167 ALA A O 1
ATOM 1341 N N . CYS A 1 168 ? 49.838 -9.569 -76.411 1.00 88.00 168 CYS A N 1
ATOM 1342 C CA . CYS A 1 168 ? 50.206 -10.889 -76.938 1.00 88.00 168 CYS A CA 1
ATOM 1343 C C . CYS A 1 168 ? 51.712 -11.062 -77.159 1.00 88.00 168 CYS A C 1
ATOM 1345 O O . CYS A 1 168 ? 52.124 -12.043 -77.772 1.00 88.00 168 CYS A O 1
ATOM 1347 N N . ASP A 1 169 ? 52.515 -10.079 -76.742 1.00 88.06 169 ASP A N 1
ATOM 1348 C CA . ASP A 1 169 ? 53.978 -10.056 -76.818 1.00 88.06 169 ASP A CA 1
ATOM 1349 C C . ASP A 1 169 ? 54.586 -10.233 -78.222 1.00 88.06 169 ASP A C 1
ATOM 1351 O O . ASP A 1 169 ? 55.803 -10.339 -78.369 1.00 88.06 169 ASP A O 1
ATOM 1355 N N . CYS A 1 170 ? 53.781 -10.180 -79.291 1.00 85.19 170 CYS A N 1
ATOM 1356 C CA . CYS A 1 170 ? 54.299 -10.281 -80.653 1.00 85.19 170 CYS A CA 1
ATOM 1357 C C . CYS A 1 170 ? 55.250 -9.112 -80.967 1.00 85.19 170 CYS A C 1
ATOM 1359 O O . CYS A 1 170 ? 54.892 -7.946 -80.771 1.00 85.19 170 CYS A O 1
ATOM 1361 N N . SER A 1 171 ? 56.451 -9.412 -81.467 1.00 84.31 171 SER A N 1
ATOM 1362 C CA . SER A 1 171 ? 57.465 -8.397 -81.771 1.00 84.31 171 SER A CA 1
ATOM 1363 C C . SER A 1 171 ? 57.064 -7.517 -82.957 1.00 84.31 171 SER A C 1
ATOM 1365 O O . SER A 1 171 ? 56.602 -8.005 -83.990 1.00 84.31 171 SER A O 1
ATOM 1367 N N . PHE A 1 172 ? 57.285 -6.210 -82.829 1.00 83.38 172 PHE A N 1
ATOM 1368 C CA . PHE A 1 172 ? 57.142 -5.258 -83.925 1.00 83.38 172 PHE A CA 1
ATOM 1369 C C . PHE A 1 172 ? 58.441 -5.257 -84.745 1.00 83.38 172 PHE A C 1
ATOM 1371 O O . PHE A 1 172 ? 59.431 -4.647 -84.351 1.00 83.38 172 PHE A O 1
ATOM 1378 N N . LEU A 1 173 ? 58.468 -6.004 -85.855 1.00 73.06 173 LEU A N 1
ATOM 1379 C CA . LEU A 1 173 ? 59.663 -6.125 -86.697 1.00 73.06 173 LEU A CA 1
ATOM 1380 C C . LEU A 1 173 ? 59.986 -4.800 -87.422 1.00 73.06 173 LEU A C 1
ATOM 1382 O O . LEU A 1 173 ? 59.093 -4.236 -88.066 1.00 73.06 173 LEU A O 1
ATOM 1386 N N . PRO A 1 174 ? 61.250 -4.332 -87.396 1.00 62.22 174 PRO A N 1
ATOM 1387 C CA . PRO A 1 174 ? 61.684 -3.175 -88.177 1.00 62.22 174 PRO A CA 1
ATOM 1388 C C . PRO A 1 174 ? 61.579 -3.474 -89.682 1.00 62.22 174 PRO A C 1
ATOM 1390 O O . PRO A 1 174 ? 62.112 -4.478 -90.148 1.00 62.22 174 PRO A O 1
ATOM 1393 N N . GLY A 1 175 ? 60.893 -2.623 -90.452 1.00 60.56 175 GLY A N 1
ATOM 1394 C CA . GLY A 1 175 ? 60.821 -2.729 -91.922 1.00 60.56 175 GLY A CA 1
ATOM 1395 C C . GLY A 1 175 ? 59.555 -3.375 -92.501 1.00 60.56 175 GLY A C 1
ATOM 1396 O O . GLY A 1 175 ? 59.378 -3.384 -93.715 1.00 60.56 175 GLY A O 1
ATOM 1397 N N . SER A 1 176 ? 58.625 -3.855 -91.672 1.00 57.91 176 SER A N 1
ATOM 1398 C CA . SER A 1 176 ? 57.250 -4.123 -92.120 1.00 57.91 176 SER A CA 1
ATOM 1399 C C . SER A 1 176 ? 56.449 -2.822 -92.005 1.00 57.91 176 SER A C 1
ATOM 1401 O O . SER A 1 176 ? 56.508 -2.254 -90.921 1.00 57.91 176 SER A O 1
ATOM 1403 N N . ASN A 1 177 ? 55.778 -2.339 -93.070 1.00 56.53 177 ASN A N 1
ATOM 1404 C CA . ASN A 1 177 ? 55.050 -1.047 -93.142 1.00 56.53 177 ASN A CA 1
ATOM 1405 C C . ASN A 1 177 ? 54.698 -0.471 -91.758 1.00 56.53 177 ASN A C 1
ATOM 1407 O O . ASN A 1 177 ? 53.682 -0.831 -91.158 1.00 56.53 177 ASN A O 1
ATOM 1411 N N . ALA A 1 178 ? 55.588 0.380 -91.236 1.00 53.88 178 ALA A N 1
ATOM 1412 C CA . ALA A 1 178 ? 55.684 0.700 -89.808 1.00 53.88 178 ALA A CA 1
ATOM 1413 C C . ALA A 1 178 ? 54.466 1.464 -89.254 1.00 53.88 178 ALA A C 1
ATOM 1415 O O . ALA A 1 178 ? 54.308 1.595 -88.047 1.00 53.88 178 ALA A O 1
ATOM 1416 N N . ILE A 1 179 ? 53.576 1.924 -90.133 1.00 53.28 179 ILE A N 1
ATOM 1417 C CA . ILE A 1 179 ? 52.461 2.819 -89.816 1.00 53.28 179 ILE A CA 1
ATOM 1418 C C . ILE A 1 179 ? 51.130 2.058 -89.634 1.00 53.28 179 ILE A C 1
ATOM 1420 O O . ILE A 1 179 ? 50.218 2.570 -88.996 1.00 53.28 179 ILE A O 1
ATOM 1424 N N . GLU A 1 180 ? 51.000 0.813 -90.110 1.00 57.84 180 GLU A N 1
ATOM 1425 C CA . GLU A 1 180 ? 49.695 0.116 -90.130 1.00 57.84 180 GLU A CA 1
ATOM 1426 C C . GLU A 1 180 ? 49.449 -0.880 -88.986 1.00 57.84 180 GLU A C 1
ATOM 1428 O O . GLU A 1 180 ? 48.360 -1.447 -88.894 1.00 57.84 180 GLU A O 1
ATOM 1433 N N . ARG A 1 181 ? 50.421 -1.153 -88.105 1.00 69.25 181 ARG A N 1
ATOM 1434 C CA . ARG A 1 181 ? 50.275 -2.278 -87.153 1.00 69.25 181 ARG A CA 1
ATOM 1435 C C . ARG A 1 181 ? 50.427 -1.949 -85.686 1.00 69.25 181 ARG A C 1
ATOM 1437 O O . ARG A 1 181 ? 50.119 -2.822 -84.877 1.00 69.25 181 ARG A O 1
ATOM 1444 N N . LYS A 1 182 ? 50.865 -0.744 -85.336 1.00 84.06 182 LYS A N 1
ATOM 1445 C CA . LYS A 1 182 ? 51.162 -0.375 -83.957 1.00 84.06 182 LYS A CA 1
ATOM 1446 C C . LYS A 1 182 ? 50.375 0.867 -83.558 1.00 84.06 182 LYS A C 1
ATOM 1448 O O . LYS A 1 182 ? 50.553 1.923 -84.149 1.00 84.06 182 LYS A O 1
ATOM 1453 N N . ALA A 1 183 ? 49.497 0.731 -82.569 1.00 88.81 183 ALA A N 1
ATOM 1454 C CA . ALA A 1 183 ? 48.651 1.831 -82.119 1.00 88.81 183 ALA A CA 1
ATOM 1455 C C . ALA A 1 183 ? 48.362 1.744 -80.619 1.00 88.81 183 ALA A C 1
ATOM 1457 O O . ALA A 1 183 ? 48.274 0.658 -80.040 1.00 88.81 183 ALA A O 1
ATOM 1458 N N . ASN A 1 184 ? 48.199 2.901 -79.984 1.00 92.56 184 ASN A N 1
ATOM 1459 C CA . ASN A 1 184 ? 47.854 2.981 -78.573 1.00 92.56 184 ASN A CA 1
ATOM 1460 C C . ASN A 1 184 ? 46.366 2.723 -78.341 1.00 92.56 184 ASN A C 1
ATOM 1462 O O . ASN A 1 184 ? 45.502 3.254 -79.042 1.00 92.56 184 ASN A O 1
ATOM 1466 N N . CYS A 1 185 ? 46.063 1.996 -77.271 1.00 92.50 185 CYS A N 1
ATOM 1467 C CA . CYS A 1 185 ? 44.725 1.966 -76.702 1.00 92.50 185 CYS A CA 1
ATOM 1468 C C . CYS A 1 185 ? 44.343 3.373 -76.225 1.00 92.50 185 CYS A C 1
ATOM 1470 O O . CYS A 1 185 ? 45.020 3.957 -75.379 1.00 92.50 185 CYS A O 1
ATOM 1472 N N . ARG A 1 186 ? 43.222 3.913 -76.710 1.00 91.25 186 ARG A N 1
ATOM 1473 C CA . ARG A 1 186 ? 42.743 5.251 -76.325 1.00 91.25 186 ARG A CA 1
ATOM 1474 C C . ARG A 1 186 ? 42.223 5.326 -74.892 1.00 91.25 186 ARG A C 1
ATOM 1476 O O . ARG A 1 186 ? 42.028 6.426 -74.390 1.00 91.25 186 ARG A O 1
ATOM 1483 N N . HIS A 1 187 ? 42.030 4.182 -74.229 1.00 88.62 187 HIS A N 1
ATOM 1484 C CA . HIS A 1 187 ? 41.765 4.147 -72.797 1.00 88.62 187 HIS A CA 1
ATOM 1485 C C . HIS A 1 187 ? 43.055 4.094 -71.985 1.00 88.62 187 HIS A C 1
ATOM 1487 O O . HIS A 1 187 ? 43.248 4.993 -71.181 1.00 88.62 187 HIS A O 1
ATOM 1493 N N . CYS A 1 188 ? 43.909 3.071 -72.143 1.00 88.81 188 CYS A N 1
ATOM 1494 C CA . CYS A 1 188 ? 45.078 2.835 -71.277 1.00 88.81 188 CYS A CA 1
ATOM 1495 C C . CYS A 1 188 ? 46.415 3.386 -71.767 1.00 88.81 188 CYS A C 1
ATOM 1497 O O . CYS A 1 188 ? 47.381 3.285 -71.027 1.00 88.81 188 CYS A O 1
ATOM 1499 N N . GLY A 1 189 ? 46.485 3.932 -72.982 1.00 89.94 189 GLY A N 1
ATOM 1500 C CA . GLY A 1 189 ? 47.692 4.538 -73.550 1.00 89.94 189 GLY A CA 1
ATOM 1501 C C . GLY A 1 189 ? 48.820 3.559 -73.898 1.00 89.94 189 GLY A C 1
ATOM 1502 O O . GLY A 1 189 ? 49.801 3.976 -74.507 1.00 89.94 189 GLY A O 1
ATOM 1503 N N . LYS A 1 190 ? 48.676 2.261 -73.600 1.00 91.31 190 LYS A N 1
ATOM 1504 C CA . LYS A 1 190 ? 49.625 1.202 -73.984 1.00 91.31 190 LYS A CA 1
ATOM 1505 C C . LYS A 1 190 ? 49.507 0.842 -75.458 1.00 91.31 190 LYS A C 1
ATOM 1507 O O . LYS A 1 190 ? 48.441 0.995 -76.058 1.00 91.31 190 LYS A O 1
ATOM 1512 N N . VAL A 1 191 ? 50.594 0.329 -76.026 1.00 91.88 191 VAL A N 1
ATOM 1513 C CA . VAL A 1 191 ? 50.693 0.056 -77.459 1.00 91.88 191 VAL A CA 1
ATOM 1514 C C . VAL A 1 191 ? 50.354 -1.399 -77.810 1.00 91.88 191 VAL A C 1
ATOM 1516 O O . VAL A 1 191 ? 50.917 -2.345 -77.268 1.00 91.88 191 VAL A O 1
ATOM 1519 N N . HIS A 1 192 ? 49.459 -1.598 -78.770 1.00 92.12 192 HIS A N 1
ATOM 1520 C CA . HIS A 1 192 ? 48.978 -2.916 -79.173 1.00 92.12 192 HIS A CA 1
ATOM 1521 C C . HIS A 1 192 ? 49.143 -3.145 -80.677 1.00 92.12 192 HIS A C 1
ATOM 1523 O O . HIS A 1 192 ? 49.243 -2.199 -81.463 1.00 92.12 192 HIS A O 1
ATOM 1529 N N . CYS A 1 193 ? 49.176 -4.419 -81.075 1.00 89.50 193 CYS A N 1
ATOM 1530 C CA . CYS A 1 193 ? 49.074 -4.792 -82.478 1.00 89.50 193 CYS A CA 1
ATOM 1531 C C . CYS A 1 193 ? 47.626 -4.649 -82.973 1.00 89.50 193 CYS A C 1
ATOM 1533 O O . CYS A 1 193 ? 46.687 -4.679 -82.177 1.00 89.50 193 CYS A O 1
ATOM 1535 N N . SER A 1 194 ? 47.427 -4.565 -84.290 1.00 87.62 194 SER A N 1
ATOM 1536 C CA . SER A 1 194 ? 46.092 -4.421 -84.897 1.00 87.62 194 SER A CA 1
ATOM 1537 C C . SER A 1 194 ? 45.092 -5.517 -84.507 1.00 87.62 194 SER A C 1
ATOM 1539 O O . SER A 1 194 ? 43.894 -5.259 -84.461 1.00 87.62 194 SER A O 1
ATOM 1541 N N . LYS A 1 195 ? 45.559 -6.732 -84.184 1.00 87.38 195 LYS A N 1
ATOM 1542 C CA . LYS A 1 195 ? 44.700 -7.833 -83.711 1.00 87.38 195 LYS A CA 1
ATOM 1543 C C . LYS A 1 195 ? 44.193 -7.628 -82.284 1.00 87.38 195 LYS A C 1
ATOM 1545 O O . LYS A 1 195 ? 43.067 -7.994 -81.992 1.00 87.38 195 LYS A O 1
ATOM 1550 N N . CYS A 1 196 ? 45.007 -7.033 -81.418 1.00 89.88 196 CYS A N 1
ATOM 1551 C CA . CYS A 1 196 ? 44.658 -6.775 -80.018 1.00 89.88 196 CYS A CA 1
ATOM 1552 C C . CYS A 1 196 ? 43.980 -5.410 -79.815 1.00 89.88 196 CYS A C 1
ATOM 1554 O O . CYS A 1 196 ? 43.692 -5.021 -78.684 1.00 89.88 196 CYS A O 1
ATOM 1556 N N . LEU A 1 197 ? 43.772 -4.659 -80.901 1.00 91.75 197 LEU A N 1
ATOM 1557 C CA . LEU A 1 197 ? 43.168 -3.331 -80.905 1.00 91.75 197 LEU A CA 1
ATOM 1558 C C . LEU A 1 197 ? 42.021 -3.250 -81.926 1.00 91.75 197 LEU A C 1
ATOM 1560 O O . LEU A 1 197 ? 41.978 -2.358 -82.769 1.00 91.75 197 LEU A O 1
ATOM 1564 N N . GLN A 1 198 ? 41.108 -4.220 -81.867 1.00 89.56 198 GLN A N 1
ATOM 1565 C CA . GLN A 1 198 ? 39.953 -4.308 -82.773 1.00 89.56 198 GLN A CA 1
ATOM 1566 C C . GLN A 1 198 ? 38.677 -3.702 -82.182 1.00 89.56 198 GLN A C 1
ATOM 1568 O O . GLN A 1 198 ? 37.744 -3.374 -82.912 1.00 89.56 198 GLN A O 1
ATOM 1573 N N . ASN A 1 199 ? 38.633 -3.550 -80.861 1.00 90.06 199 ASN A N 1
ATOM 1574 C CA . ASN A 1 199 ? 37.457 -3.088 -80.148 1.00 90.06 199 ASN A CA 1
ATOM 1575 C C . ASN A 1 199 ? 37.400 -1.558 -80.092 1.00 90.06 199 ASN A C 1
ATOM 1577 O O . ASN A 1 199 ? 38.424 -0.886 -79.970 1.00 90.06 199 ASN A O 1
ATOM 1581 N N . SER A 1 200 ? 36.190 -0.999 -80.147 1.00 90.88 200 SER A N 1
ATOM 1582 C CA . SER A 1 200 ? 35.950 0.443 -80.055 1.00 90.88 200 SER A CA 1
ATOM 1583 C C . SER A 1 200 ? 34.929 0.760 -78.972 1.00 90.88 200 SER A C 1
ATOM 1585 O O . SER A 1 200 ? 33.959 0.026 -78.791 1.00 90.88 200 SER A O 1
ATOM 1587 N N . MET A 1 201 ? 35.144 1.873 -78.274 1.00 88.56 201 MET A N 1
ATOM 1588 C CA . MET A 1 201 ? 34.220 2.421 -77.285 1.00 88.56 201 MET A CA 1
ATOM 1589 C C . MET A 1 201 ? 33.934 3.897 -77.576 1.00 88.56 201 MET A C 1
ATOM 1591 O O . MET A 1 201 ? 34.840 4.619 -78.003 1.00 88.56 201 MET A O 1
ATOM 1595 N N . PRO A 1 202 ? 32.704 4.381 -77.329 1.00 89.31 202 PRO A N 1
ATOM 1596 C CA . PRO A 1 202 ? 32.403 5.803 -77.423 1.00 89.31 202 PRO A CA 1
ATOM 1597 C C . PRO A 1 202 ? 33.225 6.582 -76.387 1.00 89.31 202 PRO A C 1
ATOM 1599 O O . PRO A 1 202 ? 33.272 6.220 -75.212 1.00 89.31 202 PRO A O 1
ATOM 1602 N N . SER A 1 203 ? 33.876 7.654 -76.830 1.00 85.56 203 SER A N 1
ATOM 1603 C CA . SER A 1 203 ? 34.765 8.488 -76.025 1.00 85.56 203 SER A CA 1
ATOM 1604 C C . SER A 1 203 ? 34.449 9.975 -76.189 1.00 85.56 203 SER A C 1
ATOM 1606 O O . SER A 1 203 ? 34.141 10.462 -77.284 1.00 85.56 203 SER A O 1
ATOM 1608 N N . GLY A 1 204 ? 34.558 10.703 -75.076 1.00 81.44 204 GLY A N 1
ATOM 1609 C CA . GLY A 1 204 ? 34.295 12.135 -74.986 1.00 81.44 204 GLY A CA 1
ATOM 1610 C C . GLY A 1 204 ? 32.809 12.516 -75.101 1.00 81.44 204 GLY A C 1
ATOM 1611 O O . GLY A 1 204 ? 31.953 11.670 -75.361 1.00 81.44 204 GLY A O 1
ATOM 1612 N N . PRO A 1 205 ? 32.485 13.810 -74.941 1.00 80.31 205 PRO A N 1
ATOM 1613 C CA . PRO A 1 205 ? 31.103 14.305 -74.934 1.00 80.31 205 PRO A CA 1
ATOM 1614 C C . PRO A 1 205 ? 30.381 14.154 -76.283 1.00 80.31 205 PRO A C 1
ATOM 1616 O O . PRO A 1 205 ? 29.158 14.139 -76.326 1.00 80.31 205 PRO A O 1
ATOM 1619 N N . LEU A 1 206 ? 31.128 14.016 -77.384 1.00 87.81 206 LEU A N 1
ATOM 1620 C CA . LEU A 1 206 ? 30.587 13.813 -78.734 1.00 87.81 206 LEU A CA 1
ATOM 1621 C C . LEU A 1 206 ? 30.452 12.328 -79.121 1.00 87.81 206 LEU A C 1
ATOM 1623 O O . LEU A 1 206 ? 30.132 12.033 -80.268 1.00 87.81 206 LEU A O 1
ATOM 1627 N N . GLY A 1 207 ? 30.745 11.395 -78.205 1.00 85.38 207 GLY A N 1
ATOM 1628 C CA . GLY A 1 207 ? 30.562 9.956 -78.427 1.00 85.38 207 GLY A CA 1
ATOM 1629 C C . GLY A 1 207 ? 31.401 9.371 -79.568 1.00 85.38 207 GLY A C 1
ATOM 1630 O O . GLY A 1 207 ? 30.984 8.410 -80.213 1.00 85.38 207 GLY A O 1
ATOM 1631 N N . ARG A 1 208 ? 32.577 9.945 -79.851 1.00 89.44 208 ARG A N 1
ATOM 1632 C CA . ARG A 1 208 ? 33.430 9.483 -80.956 1.00 89.44 208 ARG A CA 1
ATOM 1633 C C . ARG A 1 208 ? 33.972 8.091 -80.653 1.00 89.44 208 ARG A C 1
ATOM 1635 O O . ARG A 1 208 ? 34.426 7.830 -79.545 1.00 89.44 208 ARG A O 1
ATOM 1642 N N . GLN A 1 209 ? 33.955 7.217 -81.649 1.00 91.00 209 GLN A N 1
ATOM 1643 C CA . GLN A 1 209 ? 34.469 5.856 -81.528 1.00 91.00 209 GLN A CA 1
ATOM 1644 C C . GLN A 1 209 ? 35.993 5.872 -81.352 1.00 91.00 209 GLN A C 1
ATOM 1646 O O . GLN A 1 209 ? 36.714 6.430 -82.179 1.00 91.00 209 GLN A O 1
ATOM 1651 N N . ALA A 1 210 ? 36.476 5.299 -80.251 1.00 91.44 210 ALA A N 1
ATOM 1652 C CA . ALA A 1 210 ? 37.884 5.249 -79.894 1.00 91.44 210 ALA A CA 1
ATOM 1653 C C . ALA A 1 210 ? 38.331 3.799 -79.695 1.00 91.44 210 ALA A C 1
ATOM 1655 O O . ALA A 1 210 ? 37.742 3.059 -78.907 1.00 91.44 210 ALA A O 1
ATOM 1656 N N . LEU A 1 211 ? 39.406 3.416 -80.386 1.00 92.81 211 LEU A N 1
ATOM 1657 C CA . LEU A 1 211 ? 39.956 2.068 -80.302 1.00 92.81 211 LEU A CA 1
ATOM 1658 C C . LEU A 1 211 ? 40.549 1.788 -78.918 1.00 92.81 211 LEU A C 1
ATOM 1660 O O . LEU A 1 211 ? 41.339 2.576 -78.389 1.00 92.81 211 LEU A O 1
ATOM 1664 N N . VAL A 1 212 ? 40.188 0.645 -78.347 1.00 93.31 212 VAL A N 1
ATOM 1665 C CA . VAL A 1 212 ? 40.630 0.185 -77.031 1.00 93.31 212 VAL A CA 1
ATOM 1666 C C . VAL A 1 212 ? 41.069 -1.276 -77.099 1.00 93.31 212 VAL A C 1
ATOM 1668 O O . VAL A 1 212 ? 40.567 -2.046 -77.914 1.00 93.31 212 VAL A O 1
ATOM 1671 N N . CYS A 1 213 ? 42.026 -1.666 -76.257 1.00 92.31 213 CYS A N 1
ATOM 1672 C CA . CYS A 1 213 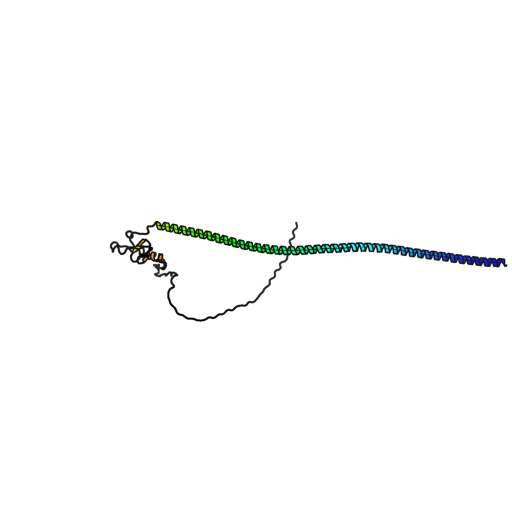? 42.423 -3.069 -76.155 1.00 92.31 213 CYS A CA 1
ATOM 1673 C C . CYS A 1 213 ? 41.348 -3.893 -75.442 1.00 92.31 213 CYS A C 1
ATOM 1675 O O . CYS A 1 213 ? 40.515 -3.342 -74.718 1.00 92.31 213 CYS A O 1
ATOM 1677 N N . ASP A 1 214 ? 41.400 -5.211 -75.604 1.00 88.62 214 ASP A N 1
ATOM 1678 C CA . ASP A 1 214 ? 40.375 -6.138 -75.107 1.00 88.62 214 ASP A CA 1
ATOM 1679 C C . ASP A 1 214 ? 40.132 -6.009 -73.597 1.00 88.62 214 ASP A C 1
ATOM 1681 O O . ASP A 1 214 ? 38.988 -5.964 -73.143 1.00 88.62 214 ASP A O 1
ATOM 1685 N N . VAL A 1 215 ? 41.201 -5.823 -72.815 1.00 88.38 215 VAL A N 1
ATOM 1686 C CA . VAL A 1 215 ? 41.101 -5.567 -71.370 1.00 88.38 215 VAL A CA 1
ATOM 1687 C C . VAL A 1 215 ? 40.266 -4.312 -71.102 1.00 88.38 215 VAL A C 1
ATOM 1689 O O . VAL A 1 215 ? 39.297 -4.346 -70.348 1.00 88.38 215 VAL A O 1
ATOM 1692 N N . CYS A 1 216 ? 40.610 -3.200 -71.754 1.00 90.12 216 CYS A N 1
ATOM 1693 C CA . CYS A 1 216 ? 39.932 -1.919 -71.562 1.00 90.12 216 CYS A CA 1
ATOM 1694 C C . CYS A 1 216 ? 38.492 -1.941 -72.077 1.00 90.12 216 CYS A C 1
ATOM 1696 O O . CYS A 1 216 ? 37.633 -1.292 -71.487 1.00 90.12 216 CYS A O 1
ATOM 1698 N N . TYR A 1 217 ? 38.225 -2.691 -73.146 1.00 90.12 217 TYR A N 1
ATOM 1699 C CA . TYR A 1 217 ? 36.879 -2.884 -73.666 1.00 90.12 217 TYR A CA 1
ATOM 1700 C C . TYR A 1 217 ? 35.962 -3.498 -72.606 1.00 90.12 217 TYR A C 1
ATOM 1702 O O . TYR A 1 217 ? 34.908 -2.937 -72.322 1.00 90.12 217 TYR A O 1
ATOM 1710 N N . THR A 1 218 ? 36.388 -4.581 -71.948 1.00 87.81 218 THR A N 1
ATOM 1711 C CA . THR A 1 218 ? 35.580 -5.208 -70.883 1.00 87.81 218 THR A CA 1
ATOM 1712 C C . THR A 1 218 ? 35.462 -4.356 -69.615 1.00 87.81 218 THR A C 1
ATOM 1714 O O . THR A 1 218 ? 34.452 -4.435 -68.927 1.00 87.81 218 THR A O 1
ATOM 1717 N N . LEU A 1 219 ? 36.463 -3.523 -69.300 1.00 86.25 219 LEU A N 1
ATOM 1718 C CA . LEU A 1 219 ? 36.409 -2.622 -68.141 1.00 86.25 219 LEU A CA 1
ATOM 1719 C C . LEU A 1 219 ? 35.459 -1.439 -68.368 1.00 86.25 219 LEU A C 1
ATOM 1721 O O . LEU A 1 219 ? 34.786 -0.997 -67.439 1.00 86.25 219 LEU A O 1
ATOM 1725 N N . LEU A 1 220 ? 35.415 -0.907 -69.591 1.00 86.06 220 LEU A N 1
ATOM 1726 C CA . LEU A 1 220 ? 34.591 0.251 -69.939 1.00 86.06 220 LEU A CA 1
ATOM 1727 C C . LEU A 1 220 ? 33.169 -0.131 -70.358 1.00 86.06 220 LEU A C 1
ATOM 1729 O O . LEU A 1 220 ? 32.244 0.669 -70.196 1.00 86.06 220 LEU A O 1
ATOM 1733 N N . ASN A 1 221 ? 32.978 -1.326 -70.919 1.00 85.12 221 ASN A N 1
ATOM 1734 C CA . ASN A 1 221 ? 31.676 -1.799 -71.361 1.00 85.12 221 ASN A CA 1
ATOM 1735 C C . ASN A 1 221 ? 30.961 -2.564 -70.239 1.00 85.12 221 ASN A C 1
ATOM 1737 O O . ASN A 1 221 ? 31.206 -3.745 -70.015 1.00 85.12 221 ASN A O 1
ATOM 1741 N N . LYS A 1 222 ? 30.008 -1.895 -69.578 1.00 77.69 222 LYS A N 1
ATOM 1742 C CA . LYS A 1 222 ? 29.224 -2.439 -68.451 1.00 77.69 222 LYS A CA 1
ATOM 1743 C C . LYS A 1 222 ? 28.402 -3.695 -68.785 1.00 77.69 222 LYS A C 1
ATOM 1745 O O . LYS A 1 222 ? 27.907 -4.343 -67.869 1.00 77.69 222 LYS A O 1
ATOM 1750 N N . HIS A 1 223 ? 28.219 -4.009 -70.068 1.00 77.25 223 HIS A N 1
ATOM 1751 C CA . HIS A 1 223 ? 27.400 -5.130 -70.540 1.00 77.25 223 HIS A CA 1
ATOM 1752 C C . HIS A 1 223 ? 28.214 -6.352 -70.983 1.00 77.25 223 HIS A C 1
ATOM 1754 O O . HIS A 1 223 ? 27.632 -7.339 -71.426 1.00 77.25 223 HIS A O 1
ATOM 1760 N N . VAL A 1 224 ? 29.544 -6.305 -70.879 1.00 74.75 224 VAL A N 1
ATOM 1761 C CA . VAL A 1 224 ? 30.425 -7.418 -71.254 1.00 74.75 224 VAL A CA 1
ATOM 1762 C C . VAL A 1 224 ? 30.995 -8.042 -69.986 1.00 74.75 224 VAL A C 1
ATOM 1764 O O . VAL A 1 224 ? 31.299 -7.345 -69.019 1.00 74.75 224 VAL A O 1
ATOM 1767 N N . ALA A 1 225 ? 31.114 -9.371 -69.970 1.00 71.00 225 ALA A N 1
ATOM 1768 C CA . ALA A 1 225 ? 31.754 -10.067 -68.861 1.00 71.00 225 ALA A CA 1
ATOM 1769 C C . ALA A 1 225 ? 33.210 -9.572 -68.693 1.00 71.00 225 ALA A C 1
ATOM 1771 O O . ALA A 1 225 ? 33.866 -9.283 -69.698 1.00 71.00 225 ALA A O 1
ATOM 1772 N N . PRO A 1 226 ? 33.733 -9.469 -67.458 1.00 71.00 226 PRO A N 1
ATOM 1773 C CA . PRO A 1 226 ? 35.105 -9.017 -67.222 1.00 71.00 226 PRO A CA 1
ATOM 1774 C C . PRO A 1 226 ? 36.116 -9.829 -68.047 1.00 71.00 226 PRO A C 1
ATOM 1776 O O . PRO A 1 226 ? 35.947 -11.036 -68.182 1.00 71.00 226 PRO A O 1
ATOM 1779 N N . TYR A 1 227 ? 37.188 -9.206 -68.557 1.00 59.47 227 TYR A N 1
ATOM 1780 C CA . TYR A 1 227 ? 38.221 -9.856 -69.393 1.00 59.47 227 TYR A CA 1
ATOM 1781 C C . TYR A 1 227 ? 38.716 -11.211 -68.853 1.00 59.47 227 TYR A C 1
ATOM 1783 O O . TYR A 1 227 ? 38.970 -12.143 -69.607 1.00 59.47 227 TYR A O 1
ATOM 1791 N N . PHE A 1 228 ? 38.797 -11.356 -67.530 1.00 59.00 228 PHE A N 1
ATOM 1792 C CA . PHE A 1 228 ? 39.238 -12.590 -66.873 1.00 59.00 228 PHE A CA 1
ATOM 1793 C C . PHE A 1 228 ? 38.202 -13.729 -66.878 1.00 59.00 228 PHE A C 1
ATOM 1795 O O . PHE A 1 228 ? 38.492 -14.822 -66.403 1.00 59.00 228 PHE A O 1
ATOM 1802 N N . SER A 1 229 ? 36.999 -13.508 -67.409 1.00 61.56 229 SER A N 1
ATOM 1803 C CA . SER A 1 229 ? 35.980 -14.546 -67.601 1.00 61.56 229 SER A CA 1
ATOM 1804 C C . SER A 1 229 ? 36.192 -15.358 -68.888 1.00 61.56 229 SER A C 1
ATOM 1806 O O . SER A 1 229 ? 35.580 -16.414 -69.045 1.00 61.56 229 SER A O 1
ATOM 1808 N N . THR A 1 230 ? 37.071 -14.917 -69.798 1.00 52.62 230 THR A N 1
ATOM 1809 C CA . THR A 1 230 ? 37.422 -15.650 -71.023 1.00 52.62 230 THR A CA 1
ATOM 1810 C C . THR A 1 230 ? 38.752 -16.393 -70.861 1.00 52.62 230 THR A C 1
ATOM 1812 O O . THR A 1 230 ? 39.821 -15.849 -71.108 1.00 52.62 230 THR A O 1
ATOM 1815 N N . SER A 1 231 ? 38.644 -17.661 -70.447 1.00 47.62 231 SER A N 1
ATOM 1816 C CA . SER A 1 231 ? 39.617 -18.760 -70.601 1.00 47.62 231 SER A CA 1
ATOM 1817 C C . SER A 1 231 ? 41.063 -18.538 -70.123 1.00 47.62 231 SER A C 1
ATOM 1819 O O . SER A 1 231 ? 41.929 -18.133 -70.895 1.00 47.62 231 SER A O 1
ATOM 1821 N N . PHE A 1 232 ? 41.362 -18.999 -68.904 1.00 44.12 232 PHE A N 1
ATOM 1822 C CA . PHE A 1 232 ? 42.664 -19.608 -68.611 1.00 44.12 232 PHE A CA 1
A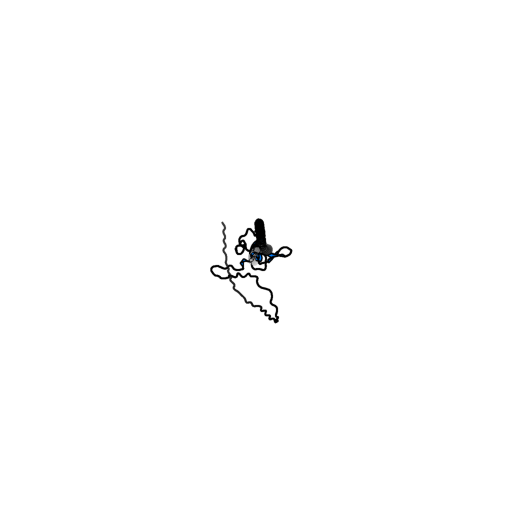TOM 1823 C C . PHE A 1 232 ? 42.692 -21.004 -69.253 1.00 44.12 232 PHE A C 1
ATOM 1825 O O . PHE A 1 232 ? 41.835 -21.836 -68.953 1.00 44.12 232 PHE A O 1
ATOM 1832 N N . GLN A 1 233 ? 43.646 -21.258 -70.149 1.00 47.09 233 GLN A N 1
ATOM 1833 C CA . GLN A 1 233 ? 43.997 -22.620 -70.553 1.00 47.09 233 GLN A CA 1
ATOM 1834 C C . GLN A 1 233 ? 45.071 -23.119 -69.587 1.00 47.09 233 GLN A C 1
ATOM 1836 O O . GLN A 1 233 ? 46.157 -22.547 -69.527 1.00 47.09 233 GLN A O 1
ATOM 1841 N N . ASP A 1 234 ? 44.761 -24.156 -68.814 1.00 44.41 234 ASP A N 1
ATOM 1842 C CA . ASP A 1 234 ? 45.773 -24.905 -68.070 1.00 44.41 234 ASP A CA 1
ATOM 1843 C C . ASP A 1 234 ? 46.657 -25.661 -69.085 1.00 44.41 234 ASP A C 1
ATOM 1845 O O . ASP A 1 234 ? 46.127 -26.501 -69.827 1.00 44.41 234 ASP A O 1
ATOM 1849 N N . PRO A 1 235 ? 47.976 -25.383 -69.154 1.00 45.66 235 PRO A N 1
ATOM 1850 C CA . PRO A 1 235 ? 48.882 -26.027 -70.105 1.00 45.66 235 PRO A CA 1
ATOM 1851 C C . PRO A 1 235 ? 49.039 -27.538 -69.879 1.00 45.66 235 PRO A C 1
ATOM 1853 O O . PRO A 1 235 ? 49.616 -28.217 -70.724 1.00 45.66 235 PRO A O 1
ATOM 1856 N N . THR A 1 236 ? 48.511 -28.079 -68.779 1.00 48.09 236 THR A N 1
ATOM 1857 C CA . THR A 1 236 ? 48.642 -29.498 -68.429 1.00 48.09 236 THR A CA 1
ATOM 1858 C C . THR A 1 236 ? 47.445 -30.334 -68.884 1.00 48.09 236 THR A C 1
ATOM 1860 O O . THR A 1 236 ? 47.592 -31.527 -69.140 1.00 48.09 236 THR A O 1
ATOM 1863 N N . THR A 1 237 ? 46.261 -29.726 -69.017 1.00 60.38 237 THR A N 1
ATOM 1864 C CA . THR A 1 237 ? 45.009 -30.503 -69.079 1.00 60.38 237 THR A CA 1
ATOM 1865 C C . THR A 1 237 ? 44.107 -30.143 -70.263 1.00 60.38 237 THR A C 1
ATOM 1867 O O . THR A 1 237 ? 43.151 -30.863 -70.544 1.00 60.38 237 THR A O 1
ATOM 1870 N N . GLY A 1 238 ? 44.377 -29.046 -70.985 1.00 48.03 238 GLY A N 1
ATOM 1871 C CA . GLY A 1 238 ? 43.626 -28.666 -72.195 1.00 48.03 238 GLY A CA 1
ATOM 1872 C C . GLY A 1 238 ? 42.127 -28.379 -71.983 1.00 48.03 238 GLY A C 1
ATOM 1873 O O . GLY A 1 238 ? 41.395 -28.170 -72.950 1.00 48.03 238 GLY A O 1
ATOM 1874 N N . ALA A 1 239 ? 41.646 -28.358 -70.738 1.00 47.97 239 ALA A N 1
ATOM 1875 C CA . ALA A 1 239 ? 40.240 -28.169 -70.408 1.00 47.97 239 ALA A CA 1
ATOM 1876 C C . ALA A 1 239 ? 39.887 -26.677 -70.294 1.00 47.97 239 ALA A C 1
ATOM 1878 O O . ALA A 1 239 ? 40.559 -25.913 -69.602 1.00 47.97 239 ALA A O 1
ATOM 1879 N N . GLN A 1 240 ? 38.796 -26.261 -70.947 1.00 47.00 240 GLN A N 1
ATOM 1880 C CA . GLN A 1 240 ? 38.247 -24.913 -70.796 1.00 47.00 240 GLN A CA 1
ATOM 1881 C C . GLN A 1 240 ? 37.342 -24.837 -69.564 1.00 47.00 240 GLN A C 1
ATOM 1883 O O . GLN A 1 240 ? 36.233 -25.372 -69.572 1.00 47.00 240 GLN A O 1
ATOM 1888 N N . ILE A 1 241 ? 37.771 -24.122 -68.523 1.00 50.50 241 ILE A N 1
ATOM 1889 C CA . ILE A 1 241 ? 36.895 -23.794 -67.393 1.00 50.50 241 ILE A CA 1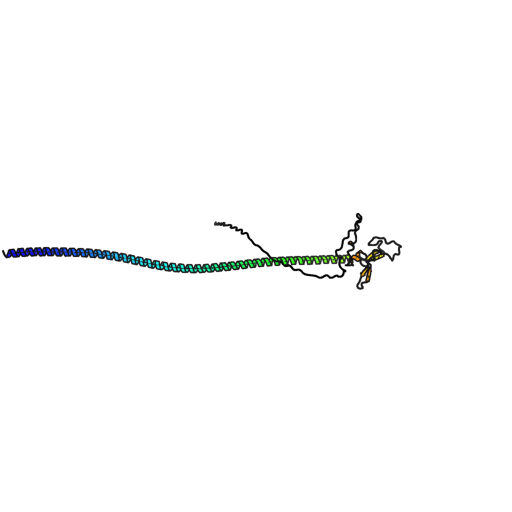
ATOM 1890 C C . ILE A 1 241 ? 36.104 -22.534 -67.760 1.00 50.50 241 ILE A C 1
ATOM 1892 O O . ILE A 1 241 ? 36.635 -21.424 -67.765 1.00 50.50 241 ILE A O 1
ATOM 1896 N N . ARG A 1 242 ? 34.819 -22.701 -68.094 1.00 45.44 242 ARG A N 1
ATOM 1897 C CA . ARG A 1 242 ? 33.886 -21.574 -68.223 1.00 45.44 242 ARG A CA 1
ATOM 1898 C C . ARG A 1 242 ? 33.470 -21.120 -66.829 1.00 45.44 242 ARG A C 1
ATOM 1900 O O . ARG A 1 242 ? 32.725 -21.826 -66.156 1.00 45.44 242 ARG A O 1
ATOM 1907 N N . VAL A 1 243 ? 33.891 -19.929 -66.415 1.00 47.78 243 VAL A N 1
ATOM 1908 C CA . VAL A 1 243 ? 33.279 -19.257 -65.263 1.00 47.78 243 VAL A CA 1
ATOM 1909 C C . VAL A 1 243 ? 32.077 -18.479 -65.794 1.00 47.78 243 VAL A C 1
ATOM 1911 O O . VAL A 1 243 ? 32.225 -17.414 -66.389 1.00 47.78 243 VAL A O 1
ATOM 1914 N N . GLY A 1 244 ? 30.882 -19.057 -65.668 1.00 36.84 244 GLY A N 1
ATOM 1915 C CA . GLY A 1 244 ? 29.641 -18.380 -66.040 1.00 36.84 244 GLY A CA 1
ATOM 1916 C C . GLY A 1 244 ? 29.426 -17.139 -65.173 1.00 36.84 244 GLY A C 1
ATOM 1917 O O . GLY A 1 244 ? 29.405 -17.237 -63.948 1.00 36.84 244 GLY A O 1
ATOM 1918 N N . SER A 1 245 ? 29.271 -15.972 -65.803 1.00 38.78 245 SER A N 1
ATOM 1919 C CA . SER A 1 245 ? 28.798 -14.762 -65.124 1.00 38.78 245 SER A CA 1
ATOM 1920 C C . SER A 1 245 ? 27.266 -14.830 -64.967 1.00 38.78 245 SER A C 1
ATOM 1922 O O . SER A 1 245 ? 26.606 -15.281 -65.905 1.00 38.78 245 SER A O 1
ATOM 1924 N N . PRO A 1 246 ? 26.661 -14.386 -63.845 1.00 38.34 246 PRO A N 1
ATOM 1925 C CA . PRO A 1 246 ? 25.236 -14.608 -63.559 1.00 38.34 246 PRO A CA 1
ATOM 1926 C C . PRO A 1 246 ? 24.263 -13.792 -64.424 1.00 38.34 246 PRO A C 1
ATOM 1928 O O . PRO A 1 246 ? 23.057 -13.991 -64.334 1.00 38.34 246 PRO A O 1
ATOM 1931 N N . ASN A 1 247 ? 24.752 -12.867 -65.251 1.00 44.09 247 ASN A N 1
ATOM 1932 C CA . ASN A 1 247 ? 23.906 -11.961 -66.025 1.00 44.09 247 ASN A CA 1
ATOM 1933 C C . ASN A 1 247 ? 23.856 -12.354 -67.499 1.00 44.09 247 ASN A C 1
ATOM 1935 O O . ASN A 1 247 ? 24.427 -11.697 -68.365 1.00 44.09 247 ASN A O 1
ATOM 1939 N N . ALA A 1 248 ? 23.118 -13.418 -67.785 1.00 36.81 248 ALA A N 1
ATOM 1940 C CA . ALA A 1 248 ? 22.610 -13.671 -69.121 1.00 36.81 248 ALA A CA 1
ATOM 1941 C C . ALA A 1 248 ? 21.261 -14.376 -69.007 1.00 36.81 248 ALA A C 1
ATOM 1943 O O . ALA A 1 248 ? 21.218 -15.593 -69.044 1.00 36.81 248 ALA A O 1
ATOM 1944 N N . HIS A 1 249 ? 20.181 -13.608 -68.840 1.00 34.28 249 HIS A N 1
ATOM 1945 C CA . HIS A 1 249 ? 18.879 -13.865 -69.463 1.00 34.28 249 HIS A CA 1
ATOM 1946 C C . HIS A 1 249 ? 17.923 -12.717 -69.151 1.00 34.28 249 HIS A C 1
ATOM 1948 O O . HIS A 1 249 ? 17.486 -12.554 -68.019 1.00 34.28 249 HIS A O 1
ATOM 1954 N N . GLN A 1 250 ? 17.568 -11.957 -70.182 1.00 34.66 250 GLN A N 1
ATOM 1955 C CA . GLN A 1 250 ? 16.191 -11.824 -70.662 1.00 34.66 250 GLN A CA 1
ATOM 1956 C C . GLN A 1 250 ? 16.194 -10.745 -71.736 1.00 34.66 250 GLN A C 1
ATOM 1958 O O . GLN A 1 250 ? 16.518 -9.609 -71.442 1.00 34.66 250 GLN A O 1
ATOM 1963 N N . HIS A 1 251 ? 15.869 -11.111 -72.973 1.00 29.02 251 HIS A N 1
ATOM 1964 C CA . HIS A 1 251 ? 14.824 -10.438 -73.739 1.00 29.02 251 HIS A CA 1
ATOM 1965 C C . HIS A 1 251 ? 14.483 -11.279 -74.975 1.00 29.02 251 HIS A C 1
ATOM 1967 O O . HIS A 1 251 ? 15.351 -11.635 -75.767 1.00 29.02 251 HIS A O 1
ATOM 1973 N N . SER A 1 252 ? 13.176 -11.499 -75.123 1.00 29.39 252 SER A N 1
ATOM 1974 C CA . SER A 1 252 ? 12.441 -11.900 -76.325 1.00 29.39 252 SER A CA 1
ATOM 1975 C C . SER A 1 252 ? 12.083 -13.383 -76.484 1.00 29.39 252 SER A C 1
ATOM 1977 O O . SER A 1 252 ? 12.827 -14.174 -77.054 1.00 29.39 252 SER A O 1
ATOM 1979 N N . ALA A 1 253 ? 10.857 -13.714 -76.068 1.00 30.14 253 ALA A N 1
ATOM 1980 C CA . ALA A 1 253 ? 9.941 -14.502 -76.888 1.00 30.14 253 ALA A CA 1
ATOM 1981 C C . ALA A 1 253 ? 8.489 -14.141 -76.532 1.00 30.14 253 ALA A C 1
ATOM 1983 O O . ALA A 1 253 ? 8.078 -14.157 -75.373 1.00 30.14 253 ALA A O 1
ATOM 1984 N N . HIS A 1 254 ? 7.750 -13.762 -77.569 1.00 32.69 254 HIS A N 1
ATOM 1985 C CA . HIS A 1 254 ? 6.336 -13.422 -77.581 1.00 32.69 254 HIS A CA 1
ATOM 1986 C C . HIS A 1 254 ? 5.431 -14.615 -77.215 1.00 32.69 254 HIS A C 1
ATOM 1988 O O . HIS A 1 254 ? 5.611 -15.711 -77.729 1.00 32.69 254 HIS A O 1
ATOM 1994 N N . ASN A 1 255 ? 4.403 -14.309 -76.417 1.00 31.09 255 ASN A N 1
ATOM 1995 C CA . ASN A 1 255 ? 2.977 -14.565 -76.662 1.00 31.09 255 ASN A CA 1
ATOM 1996 C C . ASN A 1 255 ? 2.495 -15.998 -76.991 1.00 31.09 255 ASN A C 1
ATOM 1998 O O . ASN A 1 255 ? 2.659 -16.443 -78.117 1.00 31.09 255 ASN A O 1
ATOM 2002 N N . THR A 1 256 ? 1.702 -16.593 -76.087 1.00 31.88 256 THR A N 1
ATOM 2003 C CA . THR A 1 256 ? 0.356 -17.125 -76.403 1.00 31.88 256 THR A CA 1
ATOM 2004 C C . THR A 1 256 ? -0.484 -17.306 -75.135 1.00 31.88 256 THR A C 1
ATOM 2006 O O . THR A 1 256 ? -0.029 -17.856 -74.136 1.00 31.88 256 THR A O 1
ATOM 2009 N N . ASN A 1 257 ? -1.733 -16.851 -75.231 1.00 31.19 257 ASN A N 1
ATOM 2010 C CA . ASN A 1 257 ? -2.837 -17.019 -74.289 1.00 31.19 257 ASN A CA 1
ATOM 2011 C C . ASN A 1 257 ? -3.125 -18.484 -73.928 1.00 31.19 257 ASN A C 1
ATOM 2013 O O . ASN A 1 257 ? -3.194 -19.317 -74.823 1.00 31.19 257 ASN A O 1
ATOM 2017 N N . THR A 1 258 ? -3.489 -18.743 -72.666 1.00 33.03 258 THR A N 1
ATOM 2018 C CA . THR A 1 258 ? -4.658 -19.586 -72.339 1.00 33.03 258 THR A CA 1
ATOM 2019 C C . THR A 1 258 ? -5.170 -19.301 -70.928 1.00 33.03 258 THR A C 1
ATOM 2021 O O . THR A 1 258 ? -4.417 -19.222 -69.963 1.00 33.03 258 THR A O 1
ATOM 2024 N N . SER A 1 259 ? -6.481 -19.119 -70.855 1.00 32.56 259 SER A N 1
ATOM 2025 C CA . SER A 1 259 ? -7.326 -18.864 -69.692 1.00 32.56 259 SER A CA 1
ATOM 2026 C C . SER A 1 259 ? -7.662 -20.165 -68.947 1.00 32.56 259 SER A C 1
ATOM 2028 O O . SER A 1 259 ? -7.862 -21.175 -69.615 1.00 32.56 259 SER A O 1
ATOM 2030 N N . ALA A 1 260 ? -7.837 -20.124 -67.615 1.00 31.02 260 ALA A N 1
ATOM 2031 C CA . ALA A 1 260 ? -9.048 -20.586 -66.893 1.00 31.02 260 ALA A CA 1
ATOM 2032 C C . ALA A 1 260 ? -8.824 -20.982 -65.410 1.00 31.02 260 ALA A C 1
ATOM 2034 O O . ALA A 1 260 ? -7.902 -21.713 -65.072 1.00 31.02 260 ALA A O 1
ATOM 2035 N N . SER A 1 261 ? -9.777 -20.509 -64.587 1.00 30.78 261 SER A N 1
ATOM 2036 C CA . SER A 1 261 ? -10.356 -21.018 -63.318 1.00 30.78 261 SER A CA 1
ATOM 2037 C C . SER A 1 261 ? -9.438 -21.518 -62.190 1.00 30.78 261 SER A C 1
ATOM 2039 O O . SER A 1 261 ? -8.750 -22.520 -62.320 1.00 30.78 261 SER A O 1
ATOM 2041 N N . VAL A 1 262 ? -9.411 -20.847 -61.031 1.00 33.31 262 VAL A N 1
ATOM 2042 C CA . VAL A 1 262 ? -10.358 -20.996 -59.894 1.00 33.31 262 VAL A CA 1
ATOM 2043 C C . VAL A 1 262 ? -10.432 -22.428 -59.349 1.00 33.31 262 VAL A C 1
ATOM 2045 O O . VAL A 1 262 ? -11.051 -23.292 -59.954 1.00 33.31 262 VAL A O 1
ATOM 2048 N N . THR A 1 263 ? -9.929 -22.638 -58.130 1.00 33.16 263 THR A N 1
ATOM 2049 C CA . THR A 1 263 ? -10.704 -23.275 -57.048 1.00 33.16 263 THR A CA 1
ATOM 2050 C C . THR A 1 263 ? -10.108 -22.946 -55.681 1.00 33.16 263 THR A C 1
ATOM 2052 O O . THR A 1 263 ? -8.924 -23.106 -55.405 1.00 33.16 263 THR A O 1
ATOM 2055 N N . SER A 1 264 ? -10.995 -22.468 -54.823 1.00 34.12 264 SER A N 1
ATOM 2056 C CA . SER A 1 264 ? -10.851 -22.204 -53.401 1.00 34.12 264 SER A CA 1
ATOM 2057 C C . SER A 1 264 ? -10.792 -23.510 -52.603 1.00 34.12 264 SER A C 1
ATOM 2059 O O . SER A 1 264 ? -11.493 -24.462 -52.947 1.00 34.12 264 SER A O 1
ATOM 2061 N N . LYS A 1 265 ? -10.087 -23.517 -51.463 1.00 33.97 265 LYS A N 1
ATOM 2062 C CA . LYS A 1 265 ? -10.535 -24.235 -50.254 1.00 33.97 265 LYS A CA 1
ATOM 2063 C C . LYS A 1 265 ? -9.782 -23.780 -49.004 1.00 33.97 265 LYS A C 1
ATOM 2065 O O . LYS A 1 265 ? -8.621 -24.094 -48.780 1.00 33.97 265 LYS A O 1
ATOM 2070 N N . THR A 1 266 ? -10.520 -23.054 -48.179 1.00 31.69 266 THR A N 1
ATOM 2071 C CA . THR A 1 266 ? -10.337 -22.891 -46.741 1.00 31.69 266 THR A CA 1
ATOM 2072 C C . THR A 1 266 ? -10.583 -24.221 -46.018 1.00 31.69 266 THR A C 1
ATOM 2074 O O . THR A 1 266 ? -11.520 -24.945 -46.358 1.00 31.69 266 THR A O 1
ATOM 2077 N N . LYS A 1 267 ? -9.816 -24.519 -44.959 1.00 33.06 267 LYS A N 1
ATOM 2078 C CA . LYS A 1 267 ? -10.348 -25.277 -43.816 1.00 33.06 267 LYS A CA 1
ATOM 2079 C C . LYS A 1 267 ? -9.600 -24.972 -42.519 1.00 33.06 267 LYS A C 1
ATOM 2081 O O . LYS A 1 267 ? -8.388 -25.104 -42.412 1.00 33.06 267 LYS A O 1
ATOM 2086 N N . THR A 1 268 ? -10.396 -24.550 -41.552 1.00 31.59 268 THR A N 1
ATOM 2087 C CA . THR A 1 268 ? -10.112 -24.239 -40.154 1.00 31.59 268 THR A CA 1
ATOM 2088 C C . THR A 1 268 ? -10.293 -25.453 -39.233 1.00 31.59 268 THR A C 1
ATOM 2090 O O . THR A 1 268 ? -11.162 -26.279 -39.504 1.00 31.59 268 THR A O 1
ATOM 2093 N N . LYS A 1 269 ? -9.613 -25.382 -38.073 1.00 33.62 269 LYS A N 1
ATOM 2094 C CA . LYS A 1 269 ? -9.980 -25.858 -36.711 1.00 33.62 269 LYS A CA 1
ATOM 2095 C C . LYS A 1 269 ? -10.016 -27.360 -36.382 1.00 33.62 269 LYS A C 1
ATOM 2097 O O . LYS A 1 269 ? -10.833 -28.081 -36.933 1.00 33.62 269 LYS A O 1
ATOM 2102 N N . SER A 1 270 ? -9.262 -27.721 -35.328 1.00 29.72 270 SER A N 1
ATOM 2103 C CA . SER A 1 270 ? -9.708 -28.213 -33.987 1.00 29.72 270 SER A CA 1
ATOM 2104 C C . SER A 1 270 ? -8.497 -28.866 -33.278 1.00 29.72 270 SER A C 1
ATOM 2106 O O . SER A 1 270 ? -7.849 -29.693 -33.904 1.00 29.72 270 SER A O 1
ATOM 2108 N N . SER A 1 271 ? -7.985 -28.469 -32.102 1.00 32.56 271 SER A N 1
ATOM 2109 C CA . SER A 1 271 ? -8.540 -28.352 -30.731 1.00 32.56 271 SER A CA 1
ATOM 2110 C C . SER A 1 271 ? -8.824 -29.687 -30.013 1.00 32.56 271 SER A C 1
ATOM 2112 O O . SER A 1 271 ? -9.828 -30.316 -30.322 1.00 32.56 271 SER A O 1
ATOM 2114 N N . SER A 1 272 ? -8.013 -30.018 -28.989 1.00 31.89 272 SER A N 1
ATOM 2115 C CA . SER A 1 272 ? -8.374 -30.740 -27.734 1.00 31.89 272 SER A CA 1
ATOM 2116 C C . SER A 1 272 ? -7.145 -30.810 -26.786 1.00 31.89 272 SER A C 1
ATOM 2118 O O . SER A 1 272 ? -6.126 -31.366 -27.181 1.00 31.89 272 SER A O 1
ATOM 2120 N N . ASN A 1 273 ? -7.099 -30.036 -25.684 1.00 31.73 273 ASN A N 1
ATOM 2121 C CA . ASN A 1 273 ? -7.383 -30.386 -24.261 1.00 31.73 273 ASN A CA 1
ATOM 2122 C C . ASN A 1 273 ? -6.443 -31.458 -23.639 1.00 31.73 273 ASN A C 1
ATOM 2124 O O . ASN A 1 273 ? -6.517 -32.606 -24.050 1.00 31.73 273 ASN A O 1
ATOM 2128 N N . SER A 1 274 ? -5.473 -31.102 -22.764 1.00 35.00 274 SER A N 1
ATOM 2129 C CA . SER A 1 274 ? -5.514 -30.906 -21.271 1.00 35.00 274 SER A CA 1
ATOM 2130 C C . SER A 1 274 ? -5.382 -32.215 -20.449 1.00 35.00 274 SER A C 1
ATOM 2132 O O . SER A 1 274 ? -5.758 -33.257 -20.969 1.00 35.00 274 SER A O 1
ATOM 2134 N N . PRO A 1 275 ? -5.068 -32.214 -19.128 1.00 47.56 275 PRO A N 1
ATOM 2135 C CA . PRO A 1 275 ? -4.057 -31.473 -18.344 1.00 47.56 275 PRO A CA 1
ATOM 2136 C C . PRO A 1 275 ? -3.287 -32.388 -17.333 1.00 47.56 275 PRO A C 1
ATOM 2138 O O . PRO A 1 275 ? -3.734 -33.488 -17.022 1.00 47.56 275 PRO A O 1
ATOM 2141 N N . HIS A 1 276 ? -2.195 -31.923 -16.703 1.00 35.59 276 HIS A N 1
ATOM 2142 C CA . HIS A 1 276 ? -1.650 -32.573 -15.491 1.00 35.59 276 HIS A CA 1
ATOM 2143 C C . HIS A 1 276 ? -1.243 -31.565 -14.404 1.00 35.59 276 HIS A C 1
ATOM 2145 O O . HIS A 1 276 ? -0.421 -30.676 -14.610 1.00 35.59 276 HIS A O 1
ATOM 2151 N N . ARG A 1 277 ? -1.855 -31.736 -13.224 1.00 34.84 277 ARG A N 1
ATOM 2152 C CA . ARG A 1 277 ? -1.544 -31.095 -11.937 1.00 34.84 277 ARG A CA 1
ATOM 2153 C C . ARG A 1 277 ? -0.327 -31.771 -11.295 1.00 34.84 277 ARG A C 1
ATOM 2155 O O . ARG A 1 277 ? -0.323 -32.990 -11.165 1.00 34.84 277 ARG A O 1
ATOM 2162 N N . GLY A 1 278 ? 0.606 -30.978 -10.772 1.00 34.25 278 GLY A N 1
ATOM 2163 C CA . GLY A 1 278 ? 1.648 -31.404 -9.833 1.00 34.25 278 GLY A CA 1
ATOM 2164 C C . GLY A 1 278 ? 1.795 -30.356 -8.732 1.00 34.25 278 GLY A C 1
ATOM 2165 O O . GLY A 1 278 ? 2.056 -29.192 -9.009 1.00 34.25 278 GLY A O 1
ATOM 2166 N N . ARG A 1 279 ? 1.529 -30.758 -7.491 1.00 34.88 279 ARG A N 1
ATOM 2167 C CA . ARG A 1 279 ? 1.394 -29.924 -6.292 1.00 34.88 279 ARG A CA 1
ATOM 2168 C C . ARG A 1 279 ? 2.574 -30.265 -5.382 1.00 34.88 279 ARG A C 1
ATOM 2170 O O . ARG A 1 279 ? 2.580 -31.368 -4.855 1.00 34.88 279 ARG A O 1
ATOM 2177 N N . ASN A 1 280 ? 3.523 -29.352 -5.172 1.00 38.56 280 ASN A N 1
ATOM 2178 C CA . ASN A 1 280 ? 4.551 -29.509 -4.137 1.00 38.56 280 ASN A CA 1
ATOM 2179 C C . ASN A 1 280 ? 4.318 -28.499 -3.011 1.00 38.56 280 ASN A C 1
ATOM 2181 O O . ASN A 1 280 ? 4.351 -27.289 -3.217 1.00 38.56 280 ASN A O 1
ATOM 2185 N N . LYS A 1 281 ? 4.042 -29.041 -1.821 1.00 37.12 281 LYS A N 1
ATOM 2186 C CA . LYS A 1 281 ? 4.131 -28.370 -0.524 1.00 37.12 281 LYS A CA 1
ATOM 2187 C C . LYS A 1 281 ? 5.538 -28.627 0.016 1.00 37.12 281 LYS A C 1
ATOM 2189 O O . LYS A 1 281 ? 5.938 -29.785 0.068 1.00 37.12 281 LYS A O 1
ATOM 2194 N N . ILE A 1 282 ? 6.231 -27.592 0.479 1.00 43.47 282 ILE A N 1
ATOM 2195 C CA . ILE A 1 282 ? 7.326 -27.728 1.446 1.00 43.47 282 ILE A CA 1
ATOM 2196 C C . ILE A 1 282 ? 6.973 -26.840 2.636 1.00 43.47 282 ILE A C 1
ATOM 2198 O O . ILE A 1 282 ? 6.514 -25.710 2.476 1.00 43.47 282 ILE A O 1
ATOM 2202 N N . SER A 1 283 ? 7.095 -27.438 3.814 1.00 34.59 283 SER A N 1
ATOM 2203 C CA . SER A 1 283 ? 6.756 -26.909 5.125 1.00 34.59 283 SER A CA 1
ATOM 2204 C C . SER A 1 283 ? 8.040 -26.490 5.840 1.00 34.59 283 SER A C 1
ATOM 2206 O O . SER A 1 283 ? 9.015 -27.224 5.761 1.00 34.59 283 SER A O 1
ATOM 2208 N N . LEU A 1 284 ? 7.966 -25.342 6.522 1.00 38.09 284 LEU A N 1
ATOM 2209 C CA . LEU A 1 284 ? 8.621 -24.944 7.780 1.00 38.09 284 LEU A CA 1
ATOM 2210 C C . LEU A 1 284 ? 10.092 -25.330 8.021 1.00 38.09 284 LEU A C 1
ATOM 2212 O O . LEU A 1 284 ? 10.390 -26.494 8.238 1.00 38.09 284 LEU A O 1
ATOM 2216 N N . ASP A 1 285 ? 10.928 -24.309 8.233 1.00 44.53 285 ASP A N 1
ATOM 2217 C CA . ASP A 1 285 ? 11.840 -24.301 9.381 1.00 44.53 285 ASP A CA 1
ATOM 2218 C C . ASP A 1 285 ? 11.907 -22.896 9.998 1.00 44.53 285 ASP A C 1
ATOM 2220 O O . ASP A 1 285 ? 12.273 -21.907 9.360 1.00 44.53 285 ASP A O 1
ATOM 2224 N N . LEU A 1 286 ? 11.483 -22.830 11.261 1.00 41.00 286 LEU A N 1
ATOM 2225 C CA . LEU A 1 286 ? 11.710 -21.727 12.183 1.00 41.00 286 LEU A CA 1
ATOM 2226 C C . LEU A 1 286 ? 13.155 -21.820 12.673 1.00 41.00 286 LEU A C 1
ATOM 2228 O O . LEU A 1 286 ? 13.548 -22.866 13.178 1.00 41.00 286 LEU A O 1
ATOM 2232 N N . ASN A 1 287 ? 13.908 -20.721 12.638 1.00 51.06 287 ASN A N 1
ATOM 2233 C CA . ASN A 1 287 ? 15.101 -20.608 13.469 1.00 51.06 287 ASN A CA 1
ATOM 2234 C C . ASN A 1 287 ? 15.031 -19.340 14.317 1.00 51.06 287 ASN A C 1
ATOM 2236 O O . ASN A 1 287 ? 15.192 -18.218 13.844 1.00 51.06 287 ASN A O 1
ATOM 2240 N N . ASN A 1 288 ? 14.753 -19.581 15.593 1.00 44.53 288 ASN A N 1
ATOM 2241 C CA . ASN A 1 288 ? 14.864 -18.656 16.701 1.00 44.53 288 ASN A CA 1
ATOM 2242 C C . ASN A 1 288 ? 16.335 -18.648 17.150 1.00 44.53 288 ASN A C 1
ATOM 2244 O O . ASN A 1 288 ? 16.887 -19.710 17.440 1.00 44.53 288 ASN A O 1
ATOM 2248 N N . LYS A 1 289 ? 16.985 -17.483 17.210 1.00 54.41 289 LYS A N 1
ATOM 2249 C CA . LYS A 1 289 ? 18.295 -17.350 17.862 1.00 54.41 289 LYS A CA 1
ATOM 2250 C C . LYS A 1 289 ? 18.390 -16.009 18.581 1.00 54.41 289 LYS A C 1
ATOM 2252 O O . LYS A 1 289 ? 18.822 -15.005 18.030 1.00 54.41 289 LYS A O 1
ATOM 2257 N N . THR A 1 290 ? 17.941 -16.033 19.828 1.00 53.69 290 THR A N 1
ATOM 2258 C CA . THR A 1 290 ? 18.392 -15.157 20.907 1.00 53.69 290 THR A CA 1
ATOM 2259 C C . THR A 1 290 ? 19.755 -15.632 21.405 1.00 53.69 290 THR A C 1
ATOM 2261 O O . THR A 1 290 ? 19.870 -16.782 21.831 1.00 53.69 290 THR A O 1
ATOM 2264 N N . SER A 1 291 ? 20.746 -14.745 21.356 1.00 54.59 291 SER A N 1
ATOM 2265 C CA . SER A 1 291 ? 21.753 -14.487 22.395 1.00 54.59 291 SER A CA 1
ATOM 2266 C C . SER A 1 291 ? 22.503 -13.216 22.032 1.00 54.59 291 SER A C 1
ATOM 2268 O O . SER A 1 291 ? 22.917 -13.113 20.857 1.00 54.59 291 SER A O 1
#

InterPro domains:
  IPR000306 FYVE zinc finger [PF01363] (155-221)
  IPR000306 FYVE zinc finger [SM00064] (151-222)
  IPR003914 Rabaptin [PTHR31179] (8-221)
  IPR011011 Zinc finger, FYVE/PHD-type [SSF57903] (122-220)
  IPR013083 Zinc finger, RING/FYVE/PHD-type [G3DSA:3.30.40.10] (161-221)
  IPR015390 Rabaptin, GTPase-Rab5 binding domain [PF09311] (8-151)
  IPR017455 Zinc finger, FYVE-related [PS50178] (159-221)

Foldseek 3Di:
DVVVVVVVVVVVVVVVVVVVVVVVVVVVVVVVVVVVVVVVVVVVVVVVVVVVVVVVVVVVVVVVVVVVVVVVVVVVVVVVVVVVVVVVVVVVVVVVVVVVVVVVVVVVVVVVVVVVVVVVVVVVVVVVVVVVVVVVVVVVVVVVVVVVVVVPDPQADDQVVDQAAPPPRHGDDPPDVNPQFWDAAPVRNGIHGPVQFVDWFQDDPVRDTGTHGPQVNQVVDPPDDHPVQADDQDPPPRDGDRPDDPPDDDDDDDDDDDDDDDDDDDDDDDDDDDDDDDDDDDDDDDDDDDD

Sequence (291 aa):
MRIALSSEAREHLDEKLKSDSQFHQQQLIAERQERHNLENTLQRELDEARTRLASLTGLEKQRDSETAARTKAEDDVKATRAKLAEVQAKLSQAEEDASSARAEVETLQKRVLTLQADLNNVESVQADFVRLSQNLQASLLVQLERLRQQDHEVRWVDPDDVKSCFACDCSFLPGSNAIERKANCRHCGKVHCSKCLQNSMPSGPLGRQALVCDVCYTLLNKHVAPYFSTSFQDPTTGAQIRVGSPNAHQHSAHNTNTSASVTSKTKTKSSSNSPHRGRNKISLDLNNKTS

pLDDT: mean 79.01, std 23.44, range [29.02, 98.56]

Organism: NCBI:txid27845

Radius of gyration: 73.81 Å; chains: 1; bounding box: 136×47×216 Å

Secondary structure (DSSP, 8-state):
-HHHHHHHHHHHHHHHHHHHHHHHHHHHHHHHHHHHHHHHHHHHHHHHHHHHHHHHHHHHHHHHHHHHHHHHHHHHHHHHHHHHHHHHHHHHHHHHHHHHHHHHHHHHHHHHHHHHHHHHHHHHHHHHHHHHHHHHHHHHHHHHHHHHHHTTS--PPPTTS-SB-TTT--B--TTS-TTSSEEE-TTT--EEETTT--EEEEETTTTEEEEE-HHHHHHH-TTS--GGGS-PBPTTT--B-----S---------------------------------------------